Protein AF-A0A7J6NBP5-F1 (afdb_monomer_lite)

InterPro domains:
  IPR024605 NAD(P) transhydrogenase, alpha subunit, C-terminal [PF12769] (210-292)

Organism: Perkinsus olseni (NCBI:txid32597)

Secondary structure (DSSP, 8-state):
-HHHHHHHHHHHHHHHHHHHHHHHH-HHHHHHHTTS-EEE-S--SSSS----SEEEEEEEETTEEEEEEEE--S-GGGGGHHHHHHHHHHHHHHHHHHHT-SHHHH---THHHHHHHHHHHS--TTS-HHHHHH--EETTEEPPPPPP-------------SPPPP-------------STTSHHHHHHHHHHHHHHHHHHS-HHHHHHHHHHHHHHHHHHHHHHT--GGGHHHHHHHHHHHHGGGHHHHHHHTT-S-HHHHHHHHHHHHHHHHHHHHHHHHHHHHHHTT-----

Structure (mmCIF, N/CA/C/O backbone):
data_AF-A0A7J6NBP5-F1
#
_entry.id   AF-A0A7J6NBP5-F1
#
loop_
_atom_site.group_PDB
_atom_site.id
_atom_site.type_symbol
_atom_site.label_atom_id
_atom_site.label_alt_id
_atom_site.label_comp_id
_atom_site.label_asym_id
_atom_site.label_entity_id
_atom_site.label_seq_id
_atom_site.pdbx_PDB_ins_code
_atom_site.Cartn_x
_atom_site.Cartn_y
_atom_site.Cartn_z
_atom_site.occupancy
_atom_site.B_iso_or_equiv
_atom_site.auth_seq_id
_atom_site.auth_comp_id
_atom_site.auth_asym_id
_atom_site.auth_atom_id
_atom_site.pdbx_PDB_model_num
ATOM 1 N N . MET A 1 1 ? -51.360 -16.478 9.126 1.00 36.03 1 MET A N 1
ATOM 2 C CA . MET A 1 1 ? -51.292 -15.345 10.085 1.00 36.03 1 MET A CA 1
ATOM 3 C C . MET A 1 1 ? -49.887 -14.743 10.260 1.00 36.03 1 MET A C 1
ATOM 5 O O . MET A 1 1 ? -49.814 -13.585 10.646 1.00 36.03 1 MET A O 1
ATOM 9 N N . GLY A 1 2 ? -48.783 -15.449 9.960 1.00 30.62 2 GLY A N 1
ATOM 10 C CA . GLY A 1 2 ? -47.413 -14.937 10.172 1.00 30.62 2 GLY A CA 1
ATOM 11 C C . GLY A 1 2 ? -46.962 -13.785 9.256 1.00 30.62 2 GLY A C 1
ATOM 12 O O . GLY A 1 2 ? -46.316 -12.856 9.731 1.00 30.62 2 GLY A O 1
ATOM 13 N N . GLU A 1 3 ? -47.343 -13.775 7.975 1.00 29.77 3 GLU A N 1
ATOM 14 C CA . GLU A 1 3 ? -46.911 -12.715 7.040 1.00 29.77 3 GLU A CA 1
ATOM 15 C C . GLU A 1 3 ? -47.540 -11.344 7.336 1.00 29.77 3 GLU A C 1
ATOM 17 O O . GLU A 1 3 ? -46.862 -10.319 7.285 1.00 29.77 3 GLU A O 1
ATOM 22 N N . LEU A 1 4 ? -48.812 -11.320 7.743 1.00 29.03 4 LEU A N 1
ATOM 23 C CA . LEU A 1 4 ? -49.517 -10.093 8.131 1.00 29.03 4 LEU A CA 1
ATOM 24 C C . LEU A 1 4 ? -48.892 -9.430 9.368 1.00 29.03 4 LEU A C 1
ATOM 26 O O . LEU A 1 4 ? -48.788 -8.205 9.414 1.00 29.03 4 LEU A O 1
ATOM 30 N N . VAL A 1 5 ? -48.412 -10.218 10.337 1.00 36.16 5 VAL A N 1
ATOM 31 C CA . VAL A 1 5 ? -47.739 -9.708 11.546 1.00 36.16 5 VAL A CA 1
ATOM 32 C C . VAL A 1 5 ? -46.374 -9.103 11.207 1.00 36.16 5 VAL A C 1
ATOM 34 O O . VAL A 1 5 ? -46.023 -8.046 11.738 1.00 36.16 5 VAL A O 1
ATOM 37 N N . THR A 1 6 ? -45.625 -9.717 10.289 1.00 37.41 6 THR A N 1
ATOM 38 C CA . THR A 1 6 ? -44.330 -9.203 9.817 1.00 37.41 6 THR A CA 1
ATOM 39 C C . THR A 1 6 ? -44.497 -7.879 9.069 1.00 37.41 6 THR A C 1
ATOM 41 O O . THR A 1 6 ? -43.792 -6.914 9.369 1.00 37.41 6 THR A O 1
ATOM 44 N N . ILE A 1 7 ? -45.496 -7.777 8.185 1.00 41.78 7 ILE A N 1
ATOM 45 C CA . ILE A 1 7 ? -45.807 -6.548 7.435 1.00 41.78 7 ILE A CA 1
ATOM 46 C C . ILE A 1 7 ? -46.269 -5.419 8.375 1.00 41.78 7 ILE A C 1
ATOM 48 O O . ILE A 1 7 ? -45.816 -4.279 8.240 1.00 41.78 7 ILE A O 1
ATOM 52 N N . TYR A 1 8 ? -47.113 -5.714 9.372 1.00 38.28 8 TYR A N 1
ATOM 53 C CA . TYR A 1 8 ? -47.575 -4.706 10.338 1.00 38.28 8 TYR A CA 1
ATOM 54 C C . TYR A 1 8 ? -46.437 -4.182 11.229 1.00 38.28 8 TYR A C 1
ATOM 56 O O . TYR A 1 8 ? -46.349 -2.978 11.490 1.00 38.28 8 TYR A O 1
ATOM 64 N N . ARG A 1 9 ? -45.526 -5.067 11.664 1.00 43.94 9 ARG A N 1
ATOM 65 C CA . ARG A 1 9 ? -44.334 -4.696 12.448 1.00 43.94 9 ARG A CA 1
ATOM 66 C C . ARG A 1 9 ? -43.352 -3.855 11.633 1.00 43.94 9 ARG A C 1
ATOM 68 O O . ARG A 1 9 ? -42.886 -2.836 12.135 1.00 43.94 9 ARG A O 1
ATOM 75 N N . LEU A 1 10 ? -43.113 -4.217 10.370 1.00 46.75 10 LEU A N 1
ATOM 76 C CA . LEU A 1 10 ? -42.308 -3.432 9.427 1.00 46.75 10 LEU A CA 1
ATOM 77 C C . LEU A 1 10 ? -42.880 -2.026 9.227 1.00 46.75 10 LEU A C 1
ATOM 79 O O . LEU A 1 10 ? -42.144 -1.047 9.324 1.00 46.75 10 LEU A O 1
ATOM 83 N N . ARG A 1 11 ? -44.200 -1.898 9.038 1.00 47.53 11 ARG A N 1
ATOM 84 C CA . ARG A 1 11 ? -44.861 -0.594 8.887 1.00 47.53 11 ARG A CA 1
ATOM 85 C C . ARG A 1 11 ? -44.694 0.280 10.135 1.00 47.53 11 ARG A C 1
ATOM 87 O O . ARG A 1 11 ? -44.384 1.461 10.008 1.00 47.53 11 ARG A O 1
ATOM 94 N N . ARG A 1 12 ? -44.829 -0.291 11.339 1.00 48.28 12 ARG A N 1
ATOM 95 C CA . ARG A 1 12 ? -44.646 0.437 12.610 1.00 48.28 12 ARG A CA 1
ATOM 96 C C . ARG A 1 12 ? -43.189 0.861 12.834 1.00 48.28 12 ARG A C 1
ATOM 98 O O . ARG A 1 12 ? -42.949 1.977 13.284 1.00 48.28 12 ARG A O 1
ATOM 105 N N . LEU A 1 13 ? -42.226 0.009 12.476 1.00 50.28 13 LEU A N 1
ATOM 106 C CA . LEU A 1 13 ? -40.787 0.277 12.591 1.00 50.28 13 LEU A CA 1
ATOM 107 C C . LEU A 1 13 ? -40.297 1.329 11.594 1.00 50.28 13 LEU A C 1
ATOM 109 O O . LEU A 1 13 ? -39.500 2.188 11.966 1.00 50.28 13 LEU A O 1
ATOM 113 N N . VAL A 1 14 ? -40.793 1.304 10.354 1.00 51.97 14 VAL A N 1
ATOM 114 C CA . VAL A 1 14 ? -40.491 2.330 9.345 1.00 51.97 14 VAL A CA 1
ATOM 115 C C . VAL A 1 14 ? -41.062 3.677 9.782 1.00 51.97 14 VAL A C 1
ATOM 117 O O . VAL A 1 14 ? -40.338 4.665 9.773 1.00 51.97 14 VAL A O 1
ATOM 120 N N . VAL A 1 15 ? -42.307 3.718 10.270 1.00 53.31 15 VAL A N 1
ATOM 121 C CA . VAL A 1 15 ? -42.925 4.954 10.789 1.00 53.31 15 VAL A CA 1
ATOM 122 C C . VAL A 1 15 ? -42.190 5.477 12.030 1.00 53.31 15 VAL A C 1
ATOM 124 O O . VAL A 1 15 ? -41.915 6.672 12.117 1.00 53.31 15 VAL A O 1
ATOM 127 N N . SER A 1 16 ? -41.800 4.598 12.959 1.00 51.94 16 SER A N 1
ATOM 128 C CA . SER A 1 16 ? -41.013 4.973 14.143 1.00 51.94 16 SER A CA 1
ATOM 129 C C . SER A 1 16 ? -39.606 5.449 13.781 1.00 51.94 16 SER A C 1
ATOM 131 O O . SER A 1 16 ? -39.095 6.371 14.409 1.00 51.94 16 SER A O 1
ATOM 133 N N . SER A 1 17 ? -38.979 4.845 12.769 1.00 52.22 17 SER A N 1
ATOM 134 C CA . SER A 1 17 ? -37.665 5.264 12.278 1.00 52.22 17 SER A CA 1
ATOM 135 C C . SER A 1 17 ? -37.767 6.607 11.563 1.00 52.22 17 SER A C 1
ATOM 137 O O . SER A 1 17 ? -36.980 7.493 11.855 1.00 52.22 17 SER A O 1
ATOM 139 N N . CYS A 1 18 ? -38.765 6.814 10.700 1.00 52.34 18 CYS A N 1
ATOM 140 C CA . CYS A 1 18 ? -39.034 8.114 10.081 1.00 52.34 18 CYS A CA 1
ATOM 141 C C . CYS A 1 18 ? -39.282 9.207 11.126 1.00 52.34 18 CYS A C 1
ATOM 143 O O . CYS A 1 18 ? -38.738 10.297 10.980 1.00 52.34 18 CYS A O 1
ATOM 145 N N . ARG A 1 19 ? -40.027 8.910 12.203 1.00 54.88 19 ARG A N 1
ATOM 146 C CA . ARG A 1 19 ? -40.225 9.847 13.318 1.00 54.88 19 ARG A CA 1
ATOM 147 C C . ARG A 1 19 ? -38.903 10.164 14.027 1.00 54.88 19 ARG A C 1
ATOM 149 O O . ARG A 1 19 ? -38.560 11.335 14.135 1.00 54.88 19 ARG A O 1
ATOM 156 N N . TYR A 1 20 ? -38.114 9.151 14.385 1.00 56.78 20 TYR A N 1
ATOM 157 C CA . TYR A 1 20 ? -36.793 9.335 15.000 1.00 56.78 20 TYR A CA 1
ATOM 158 C C . TYR A 1 20 ? -35.844 10.158 14.117 1.00 56.78 20 TYR A C 1
ATOM 160 O O . TYR A 1 20 ? -35.218 11.107 14.574 1.00 56.78 20 TYR A O 1
ATOM 168 N N . TYR A 1 21 ? -35.766 9.848 12.822 1.00 55.44 21 TYR A N 1
ATOM 169 C CA . TYR A 1 21 ? -34.944 10.610 11.887 1.00 55.44 21 TYR A CA 1
ATOM 170 C C . TYR A 1 21 ? -35.463 12.046 11.696 1.00 55.44 21 TYR A C 1
ATOM 172 O O . TYR A 1 21 ? -34.655 12.957 11.546 1.00 55.44 21 TYR A O 1
ATOM 180 N N . SER A 1 22 ? -36.779 12.275 11.743 1.00 55.50 22 SER A N 1
ATOM 181 C CA . SER A 1 22 ? -37.350 13.628 11.698 1.00 55.50 22 SER A CA 1
ATOM 182 C C . SER A 1 22 ? -37.091 14.441 12.970 1.00 55.50 22 SER A C 1
ATOM 184 O O . SER A 1 22 ? -36.918 15.652 12.874 1.00 55.50 22 SER A O 1
ATOM 186 N N . GLU A 1 23 ? -37.015 13.784 14.132 1.00 57.09 23 GLU A N 1
ATOM 187 C CA . GLU A 1 23 ? -36.670 14.400 15.419 1.00 57.09 23 GLU A CA 1
ATOM 188 C C . GLU A 1 23 ? -35.173 14.734 15.497 1.00 57.09 23 GLU A C 1
ATOM 190 O O . GLU A 1 23 ? -34.812 15.819 15.938 1.00 57.09 23 GLU A O 1
ATOM 195 N N . VAL A 1 24 ? -34.300 13.842 15.014 1.00 58.00 24 VAL A N 1
ATOM 196 C CA . VAL A 1 24 ? -32.837 14.019 15.084 1.00 58.00 24 VAL A CA 1
ATOM 197 C C . VAL A 1 24 ? -32.294 14.940 13.983 1.00 58.00 24 VAL A C 1
ATOM 199 O O . VAL A 1 24 ? -31.386 15.723 14.240 1.00 58.00 24 VAL A O 1
ATOM 202 N N . PHE A 1 25 ? -32.818 14.863 12.754 1.00 55.47 25 PHE A N 1
ATOM 203 C CA . PHE A 1 25 ? -32.276 15.598 11.596 1.00 55.47 25 PHE A CA 1
ATOM 204 C C . PHE A 1 25 ? -33.156 16.766 11.123 1.00 55.47 25 PHE A C 1
ATOM 206 O O . PHE A 1 25 ? -32.785 17.479 10.185 1.00 55.47 25 PHE A O 1
ATOM 213 N N . GLY A 1 26 ? -34.314 16.977 11.752 1.00 48.66 26 GLY A N 1
ATOM 214 C CA . GLY A 1 26 ? -35.309 17.956 11.326 1.00 48.66 26 GLY A CA 1
ATOM 215 C C . GLY A 1 26 ? -36.142 17.463 10.137 1.00 48.66 26 GLY A C 1
ATOM 216 O O . GLY A 1 26 ? -35.637 16.891 9.166 1.00 48.66 26 GLY A O 1
ATOM 217 N N . SER A 1 27 ? -37.451 17.707 10.199 1.00 53.91 27 SER A N 1
ATOM 218 C CA . SER A 1 27 ? -38.426 17.206 9.222 1.00 53.91 27 SER A CA 1
ATOM 219 C C . SER A 1 27 ? -38.151 17.685 7.791 1.00 53.91 27 SER A C 1
ATOM 221 O O . SER A 1 27 ? -38.315 16.908 6.855 1.00 53.91 27 SER A O 1
ATOM 223 N N . ASN A 1 28 ? -37.681 18.920 7.607 1.00 50.34 28 ASN A N 1
ATOM 224 C CA . ASN A 1 28 ? -37.431 19.504 6.284 1.00 50.34 28 ASN A CA 1
ATOM 225 C C . ASN A 1 28 ? -36.135 18.986 5.635 1.00 50.34 28 ASN A C 1
ATOM 227 O O . ASN A 1 28 ? -36.096 18.739 4.429 1.00 50.34 28 ASN A O 1
ATOM 231 N N . THR A 1 29 ? -35.089 18.753 6.433 1.00 53.16 29 THR A N 1
ATOM 232 C CA . THR A 1 29 ? -33.778 18.265 5.970 1.00 53.16 29 THR A CA 1
ATOM 233 C C . THR A 1 29 ? -33.831 16.804 5.533 1.00 53.16 29 THR A C 1
ATOM 235 O O . THR A 1 29 ? -33.159 16.406 4.582 1.00 53.16 29 THR A O 1
ATOM 238 N N . TRP A 1 30 ? -34.641 15.994 6.221 1.00 54.16 30 TRP A N 1
ATOM 239 C CA . TRP A 1 30 ? -34.846 14.592 5.865 1.00 54.16 30 TRP A CA 1
ATOM 240 C C . TRP A 1 30 ? -35.723 14.450 4.610 1.00 54.16 30 TRP A C 1
ATOM 242 O O . TRP A 1 30 ? -35.404 13.662 3.717 1.00 54.16 30 TRP A O 1
ATOM 252 N N . ARG A 1 31 ? -36.777 15.276 4.494 1.00 53.81 31 ARG A N 1
ATOM 253 C CA . ARG A 1 31 ? -37.695 15.306 3.338 1.00 53.81 31 ARG A CA 1
ATOM 254 C C . ARG A 1 31 ? -36.988 15.632 2.019 1.00 53.81 31 ARG A C 1
ATOM 256 O O . ARG A 1 31 ? -37.275 14.983 1.018 1.00 53.81 31 ARG A O 1
ATOM 263 N N . SER A 1 32 ? -36.034 16.570 2.001 1.00 51.22 32 SER A N 1
ATOM 264 C CA . SER A 1 32 ? -35.338 16.961 0.760 1.00 51.22 32 SER A CA 1
ATOM 265 C C . SER A 1 32 ? -34.376 15.895 0.216 1.00 51.22 32 SER A C 1
ATOM 267 O O . SER A 1 32 ? -34.067 15.895 -0.974 1.00 51.22 32 SER A O 1
ATOM 269 N N . ARG A 1 33 ? -33.919 14.952 1.054 1.00 50.31 33 ARG A N 1
ATOM 270 C CA . ARG A 1 33 ? -32.950 13.909 0.665 1.00 50.31 33 ARG A CA 1
ATOM 271 C C . ARG A 1 33 ? -33.605 12.571 0.291 1.00 50.31 33 ARG A C 1
ATOM 273 O O . ARG A 1 33 ? -32.952 11.717 -0.308 1.00 50.31 33 ARG A O 1
ATOM 280 N N . ALA A 1 34 ? -34.887 12.363 0.591 1.00 46.88 34 ALA A N 1
ATOM 281 C CA . ALA A 1 34 ? -35.545 11.051 0.549 1.00 46.88 34 ALA A CA 1
ATOM 282 C C . ALA A 1 34 ? -35.707 10.403 -0.850 1.00 46.88 34 ALA A C 1
ATOM 284 O O . ALA A 1 34 ? -35.985 9.207 -0.924 1.00 46.88 34 ALA A O 1
ATOM 285 N N . CYS A 1 35 ? -35.497 11.122 -1.962 1.00 39.38 35 CYS A N 1
ATOM 286 C CA . CYS A 1 35 ? -35.765 10.592 -3.313 1.00 39.38 35 CYS A CA 1
ATOM 287 C C . CYS A 1 35 ? -34.837 9.447 -3.780 1.00 39.38 35 CYS A C 1
ATOM 289 O O . CYS A 1 35 ? -35.238 8.686 -4.657 1.00 39.38 35 CYS A O 1
ATOM 291 N N . LYS A 1 36 ? -33.642 9.266 -3.194 1.00 43.59 36 LYS A N 1
ATOM 292 C CA . LYS A 1 36 ? -32.729 8.127 -3.475 1.00 43.59 36 LYS A CA 1
ATOM 293 C C . LYS A 1 36 ? -31.849 7.744 -2.270 1.00 43.59 36 LYS A C 1
ATOM 295 O O . LYS A 1 36 ? -30.751 7.216 -2.429 1.00 43.59 36 LYS A O 1
ATOM 300 N N . SER A 1 37 ? -32.288 8.058 -1.054 1.00 53.12 37 SER A N 1
ATOM 301 C CA . SER A 1 37 ? -31.431 7.948 0.132 1.00 53.12 37 SER A CA 1
ATOM 302 C C . SER A 1 37 ? -31.301 6.520 0.670 1.00 53.12 37 SER A C 1
ATOM 304 O O . SER A 1 37 ? -32.285 5.793 0.829 1.00 53.12 37 SER A O 1
ATOM 306 N N . VAL A 1 38 ? -30.069 6.146 1.017 1.00 51.41 38 VAL A N 1
ATOM 307 C CA . VAL A 1 38 ? -29.756 4.991 1.866 1.00 51.41 38 VAL A CA 1
ATOM 308 C C . VAL A 1 38 ? -29.596 5.505 3.293 1.00 51.41 38 VAL A C 1
ATOM 310 O O . VAL A 1 38 ? -28.779 6.388 3.545 1.00 51.41 38 VAL A O 1
ATOM 313 N N . ALA A 1 39 ? -30.384 4.971 4.222 1.00 56.09 39 ALA A N 1
ATOM 314 C CA . ALA A 1 39 ? -30.297 5.311 5.635 1.00 56.09 39 ALA A CA 1
ATOM 315 C C . ALA A 1 39 ? -29.626 4.156 6.388 1.00 56.09 39 ALA A C 1
ATOM 317 O O . ALA A 1 39 ? -30.202 3.075 6.538 1.00 56.09 39 ALA A O 1
ATOM 318 N N . THR A 1 40 ? -28.403 4.386 6.861 1.00 53.56 40 THR A N 1
ATOM 319 C CA . THR A 1 40 ? -27.670 3.433 7.704 1.00 53.56 40 THR A CA 1
ATOM 320 C C . THR A 1 40 ? -27.808 3.855 9.159 1.00 53.56 40 THR A C 1
ATOM 322 O O . THR A 1 40 ? -27.538 5.008 9.502 1.00 53.56 40 THR A O 1
ATOM 325 N N . ARG A 1 41 ? -28.225 2.933 10.031 1.00 55.91 41 ARG A N 1
ATOM 326 C CA . ARG A 1 41 ? -28.302 3.181 11.475 1.00 55.91 41 ARG A CA 1
ATOM 327 C C . ARG A 1 41 ? -27.219 2.375 12.185 1.00 55.91 41 ARG A C 1
ATOM 329 O O . ARG A 1 41 ? -27.352 1.167 12.329 1.00 55.91 41 ARG A O 1
ATOM 336 N N . LEU A 1 42 ? -26.166 3.057 12.635 1.00 52.00 42 LEU A N 1
ATOM 337 C CA . LEU A 1 42 ? -25.048 2.450 13.374 1.00 52.00 42 LEU A CA 1
ATOM 338 C C . LEU A 1 42 ? -25.376 2.193 14.860 1.00 52.00 42 LEU A C 1
ATOM 340 O O . LEU A 1 42 ? -24.734 1.365 15.490 1.00 52.00 42 LEU A O 1
ATOM 344 N N . SER A 1 43 ? -26.408 2.840 15.418 1.00 50.66 43 SER A N 1
ATOM 345 C CA . SER A 1 43 ? -26.830 2.701 16.825 1.00 50.66 43 SER A CA 1
ATOM 346 C C . SER A 1 43 ? -27.708 1.470 17.116 1.00 50.66 43 SER A C 1
ATOM 348 O O . SER A 1 43 ? -28.555 1.501 18.002 1.00 50.66 43 SER A O 1
ATOM 350 N N . ALA A 1 44 ? -27.540 0.374 16.371 1.00 43.22 44 ALA A N 1
ATOM 351 C CA . ALA A 1 44 ? -28.396 -0.818 16.432 1.00 43.22 44 ALA A CA 1
ATOM 352 C C . ALA A 1 44 ? -28.115 -1.769 17.625 1.00 43.22 44 ALA A C 1
ATOM 354 O O . ALA A 1 44 ? -28.398 -2.963 17.544 1.00 43.22 44 ALA A O 1
ATOM 355 N N . VAL A 1 45 ? -27.583 -1.252 18.735 1.00 41.06 45 VAL A N 1
ATOM 356 C CA . VAL A 1 45 ? -27.387 -1.984 20.003 1.00 41.06 45 VAL A CA 1
ATOM 357 C C . VAL A 1 45 ? -28.592 -1.662 20.920 1.00 41.06 45 VAL A C 1
ATOM 359 O O . VAL A 1 45 ? -29.131 -0.556 20.853 1.00 41.06 45 VAL A O 1
ATOM 362 N N . PRO A 1 46 ? -29.169 -2.643 21.640 1.00 42.28 46 PRO A N 1
ATOM 363 C CA . PRO A 1 46 ? -30.605 -2.894 21.633 1.00 42.28 46 PRO A CA 1
ATOM 364 C C . PRO A 1 46 ? -31.360 -2.017 22.635 1.00 42.28 46 PRO A C 1
ATOM 366 O O . PRO A 1 46 ? -31.558 -2.403 23.778 1.00 42.28 46 PRO A O 1
ATOM 369 N N . VAL A 1 47 ? -31.862 -0.865 22.194 1.00 41.72 47 VAL A N 1
ATOM 370 C CA . VAL A 1 47 ? -32.967 -0.192 22.910 1.00 41.72 47 VAL A CA 1
ATOM 371 C C . VAL A 1 47 ? -34.298 -0.378 22.172 1.00 41.72 47 VAL A C 1
ATOM 373 O O . VAL A 1 47 ? -35.344 -0.446 22.803 1.00 41.72 47 VAL A O 1
ATOM 376 N N . PHE A 1 48 ? -34.284 -0.592 20.852 1.00 36.03 48 PHE A N 1
ATOM 377 C CA . PHE A 1 48 ? -35.468 -0.977 20.075 1.00 36.03 48 PHE A CA 1
ATOM 378 C C . PHE A 1 48 ? -35.057 -1.898 18.926 1.00 36.03 48 PHE A C 1
ATOM 380 O O . PHE A 1 48 ? -34.291 -1.515 18.044 1.00 36.03 48 PHE A O 1
ATOM 387 N N . GLY A 1 49 ? -35.523 -3.142 18.966 1.00 42.00 49 GLY A N 1
ATOM 388 C CA . GLY A 1 49 ? -35.037 -4.193 18.086 1.00 42.00 49 GLY A CA 1
ATOM 389 C C . GLY A 1 49 ? -35.498 -4.142 16.619 1.00 42.00 49 GLY A C 1
ATOM 390 O O . GLY A 1 49 ? -36.559 -3.630 16.270 1.00 42.00 49 GLY A O 1
ATOM 391 N N . ILE A 1 50 ? -34.699 -4.869 15.830 1.00 46.56 50 ILE A N 1
ATOM 392 C CA . ILE A 1 50 ? -35.044 -5.720 14.677 1.00 46.56 50 ILE A CA 1
ATOM 393 C C . ILE A 1 50 ? -35.308 -5.032 13.327 1.00 46.56 50 ILE A C 1
ATOM 395 O O . ILE A 1 50 ? -36.401 -5.092 12.771 1.00 46.56 50 ILE A O 1
ATOM 399 N N . LEU A 1 51 ? -34.235 -4.548 12.701 1.00 46.62 51 LEU A N 1
ATOM 400 C CA . LEU A 1 51 ? -34.051 -4.728 11.257 1.00 46.62 51 LEU A CA 1
ATOM 401 C C . LEU A 1 51 ? -32.695 -5.400 11.027 1.00 46.62 51 LEU A C 1
ATOM 403 O O . LEU A 1 51 ? -31.719 -4.729 10.725 1.00 46.62 51 LEU A O 1
ATOM 407 N N . ARG A 1 52 ? -32.615 -6.726 11.198 1.00 48.38 52 ARG A N 1
ATOM 408 C CA . ARG A 1 52 ? -31.442 -7.481 10.735 1.00 48.38 52 ARG A CA 1
ATOM 409 C C . ARG A 1 52 ? -31.469 -7.492 9.210 1.00 48.38 52 ARG A C 1
ATOM 411 O O . ARG A 1 52 ? -32.389 -8.053 8.622 1.00 48.38 52 ARG A O 1
ATOM 418 N N . GLY A 1 53 ? -30.468 -6.884 8.582 1.00 53.97 53 GLY A N 1
ATOM 419 C CA . GLY A 1 53 ? -30.338 -6.883 7.127 1.00 53.97 53 GLY A CA 1
ATOM 420 C C . GLY A 1 53 ? -30.677 -5.560 6.453 1.00 53.97 53 GLY A C 1
ATOM 421 O O . GLY A 1 53 ? -30.804 -4.507 7.082 1.00 53.97 53 GLY A O 1
ATOM 422 N N . THR A 1 54 ? -30.786 -5.637 5.131 1.00 53.12 54 THR A N 1
ATOM 423 C CA . THR A 1 54 ? -31.187 -4.523 4.279 1.00 53.12 54 THR A CA 1
ATOM 424 C C . THR A 1 54 ? -32.686 -4.614 4.016 1.00 53.12 54 THR A C 1
ATOM 426 O O . THR A 1 54 ? -33.135 -5.572 3.391 1.00 53.12 54 THR A O 1
ATOM 429 N N . VAL A 1 55 ? -33.461 -3.614 4.432 1.00 56.69 55 VAL A N 1
ATOM 430 C CA . VAL A 1 55 ? -34.902 -3.548 4.148 1.00 56.69 55 VAL A CA 1
ATOM 431 C C . VAL A 1 55 ? -35.196 -2.375 3.228 1.00 56.69 55 VAL A C 1
ATOM 433 O O . VAL A 1 55 ? -34.841 -1.233 3.513 1.00 56.69 55 VAL A O 1
ATOM 436 N N . LEU A 1 56 ? -35.855 -2.657 2.105 1.00 49.41 56 LEU A N 1
ATOM 437 C CA . LEU A 1 56 ? -36.400 -1.629 1.230 1.00 49.41 56 LEU A CA 1
ATOM 438 C C . LEU A 1 56 ? -37.792 -1.257 1.740 1.00 49.41 56 LEU A C 1
ATOM 440 O O . LEU A 1 56 ? -38.698 -2.086 1.718 1.00 49.41 56 LEU A O 1
ATOM 444 N N . ALA A 1 57 ? -37.965 -0.017 2.181 1.00 56.47 57 ALA A N 1
ATOM 445 C CA . ALA A 1 57 ? -39.269 0.497 2.565 1.00 56.47 57 ALA A CA 1
ATOM 446 C C . ALA A 1 57 ? -39.725 1.568 1.575 1.00 56.47 57 ALA A C 1
ATOM 448 O O . ALA A 1 57 ? -38.938 2.397 1.110 1.00 56.47 57 ALA A O 1
ATOM 449 N N . ILE A 1 58 ? -41.019 1.544 1.267 1.00 55.47 58 ILE A N 1
ATOM 450 C CA . ILE A 1 58 ? -41.680 2.599 0.508 1.00 55.47 58 ILE A CA 1
ATOM 451 C C . ILE A 1 58 ? -42.382 3.492 1.526 1.00 55.47 58 ILE A C 1
ATOM 453 O O . ILE A 1 58 ? -43.347 3.067 2.161 1.00 55.47 58 ILE A O 1
ATOM 457 N N . VAL A 1 59 ? -41.871 4.706 1.711 1.00 57.50 59 VAL A N 1
ATOM 458 C CA . VAL A 1 59 ? -42.476 5.707 2.593 1.00 57.50 59 VAL A CA 1
ATOM 459 C C . VAL A 1 59 ? -43.388 6.586 1.743 1.00 57.50 59 VAL A C 1
ATOM 461 O O . VAL A 1 59 ? -42.967 7.106 0.711 1.00 57.50 59 VAL A O 1
ATOM 464 N N . MET A 1 60 ? -44.647 6.708 2.163 1.00 48.28 60 MET A N 1
ATOM 465 C CA . MET A 1 60 ? -45.639 7.597 1.558 1.00 48.28 60 MET A CA 1
ATOM 466 C C . MET A 1 60 ? -45.757 8.839 2.435 1.00 48.28 60 MET A C 1
ATOM 468 O O . MET A 1 60 ? -46.169 8.717 3.587 1.00 48.28 60 MET A O 1
ATOM 472 N N . ASP A 1 61 ? -45.419 10.009 1.901 1.00 48.16 61 ASP A N 1
ATOM 473 C CA . ASP A 1 61 ? -45.617 11.294 2.579 1.00 48.16 61 ASP A CA 1
ATOM 474 C C . ASP A 1 61 ? -46.152 12.310 1.559 1.00 48.16 61 ASP A C 1
ATOM 476 O O . ASP A 1 61 ? -45.620 12.418 0.454 1.00 48.16 61 ASP A O 1
ATOM 480 N N . GLY A 1 62 ? -47.271 12.971 1.872 1.00 49.62 62 GLY A N 1
ATOM 481 C CA . GLY A 1 62 ? -47.914 13.952 0.981 1.00 49.62 62 GLY A CA 1
ATOM 482 C C . GLY A 1 62 ? -48.335 13.447 -0.413 1.00 49.62 62 GLY A C 1
ATOM 483 O O . GLY A 1 62 ? -48.461 14.250 -1.328 1.00 49.62 62 GLY A O 1
ATOM 484 N N . GLY A 1 63 ? -48.524 12.135 -0.609 1.00 50.72 63 GLY A N 1
ATOM 485 C CA . GLY A 1 63 ? -48.886 11.541 -1.909 1.00 50.72 63 GLY A CA 1
ATOM 486 C C . GLY A 1 63 ? -47.700 11.116 -2.790 1.00 50.72 63 GLY A C 1
ATOM 487 O O . GLY A 1 63 ? -47.912 10.481 -3.822 1.00 50.72 63 GLY A O 1
ATOM 488 N N . VAL A 1 64 ? -46.456 11.374 -2.368 1.00 50.84 64 VAL A N 1
ATOM 489 C CA . VAL A 1 64 ? -45.236 10.979 -3.094 1.00 50.84 64 VAL A CA 1
ATOM 490 C C . VAL A 1 64 ? -44.667 9.670 -2.525 1.00 50.84 64 VAL A C 1
ATOM 492 O O . VAL A 1 64 ? -44.579 9.486 -1.310 1.00 50.84 64 VAL A O 1
ATOM 495 N N . ARG A 1 65 ? -44.288 8.737 -3.415 1.00 54.22 65 ARG A N 1
ATOM 496 C CA . ARG A 1 65 ? -43.645 7.450 -3.080 1.00 54.22 65 ARG A CA 1
ATOM 497 C C . ARG A 1 65 ? -42.129 7.616 -2.993 1.00 54.22 65 ARG A C 1
ATOM 499 O O . ARG A 1 65 ? -41.474 7.733 -4.025 1.00 54.22 65 ARG A O 1
ATOM 506 N N . TYR A 1 66 ? -41.559 7.507 -1.796 1.00 59.72 66 TYR A N 1
ATOM 507 C CA . TYR A 1 66 ? -40.107 7.467 -1.594 1.00 59.72 66 TYR A CA 1
ATOM 508 C C . TYR A 1 66 ? -39.630 6.026 -1.398 1.00 59.72 66 TYR A C 1
ATOM 510 O O . TYR A 1 66 ? -40.141 5.317 -0.532 1.00 59.72 66 TYR A O 1
ATOM 518 N N . ARG A 1 67 ? -38.636 5.579 -2.177 1.00 54.34 67 ARG A N 1
ATOM 519 C CA . ARG A 1 67 ? -37.948 4.295 -1.955 1.00 54.34 67 ARG A CA 1
ATOM 520 C C . ARG A 1 67 ? -36.699 4.533 -1.112 1.00 54.34 67 ARG A C 1
ATOM 522 O O . ARG A 1 67 ? -35.716 5.062 -1.617 1.00 54.34 67 ARG A O 1
ATOM 529 N N . VAL A 1 68 ? -36.731 4.104 0.148 1.00 56.91 68 VAL A N 1
ATOM 530 C CA . VAL A 1 68 ? -35.607 4.232 1.086 1.00 56.91 68 VAL A CA 1
ATOM 531 C C . VAL A 1 68 ? -35.084 2.846 1.443 1.00 56.91 68 VAL A C 1
ATOM 533 O O . VAL A 1 68 ? -35.850 1.935 1.764 1.00 56.91 68 VAL A O 1
ATOM 536 N N . ARG A 1 69 ? -33.761 2.676 1.381 1.00 56.84 69 ARG A N 1
ATOM 537 C CA . ARG A 1 69 ? -33.083 1.442 1.793 1.00 56.84 69 ARG A CA 1
ATOM 538 C C . ARG A 1 69 ? -32.530 1.620 3.204 1.00 56.84 69 ARG A C 1
ATOM 540 O O . ARG A 1 69 ? -31.630 2.429 3.410 1.00 56.84 69 ARG A O 1
ATOM 547 N N . TYR A 1 70 ? -33.055 0.849 4.148 1.00 63.19 70 TYR A N 1
ATOM 548 C CA . TYR A 1 70 ? -32.585 0.801 5.528 1.00 63.19 70 TYR A CA 1
ATOM 549 C C . TYR A 1 70 ? -31.527 -0.287 5.678 1.00 63.19 70 TYR A C 1
ATOM 551 O O . TYR A 1 70 ? -31.782 -1.441 5.336 1.00 63.19 70 TYR A O 1
ATOM 559 N N . ILE A 1 71 ? -30.353 0.080 6.191 1.00 64.06 71 ILE A N 1
ATOM 560 C CA . ILE A 1 71 ? -29.272 -0.857 6.514 1.00 64.06 71 ILE A CA 1
ATOM 561 C C . ILE A 1 71 ? -29.125 -0.899 8.038 1.00 64.06 71 ILE A C 1
ATOM 563 O O . ILE A 1 71 ? -28.707 0.087 8.649 1.00 64.06 71 ILE A O 1
ATOM 567 N N . GLY A 1 72 ? -29.494 -2.036 8.637 1.00 68.50 72 GLY A N 1
ATOM 568 C CA . GLY A 1 72 ? -29.528 -2.247 10.091 1.00 68.50 72 GLY A CA 1
ATOM 569 C C . GLY A 1 72 ? -28.665 -3.417 10.571 1.00 68.50 72 GLY A C 1
ATOM 570 O O . GLY A 1 72 ? -29.064 -4.152 11.471 1.00 68.50 72 GLY A O 1
ATOM 571 N N . TYR A 1 73 ? -27.500 -3.649 9.959 1.00 66.88 73 TYR A N 1
ATOM 572 C CA . TYR A 1 73 ? -26.594 -4.698 10.439 1.00 66.88 73 TYR A CA 1
ATOM 573 C C . TYR A 1 73 ? -26.098 -4.383 11.852 1.00 66.88 73 TYR A C 1
ATOM 575 O O . TYR A 1 73 ? -25.578 -3.301 12.112 1.00 66.88 73 TYR A O 1
ATOM 583 N N . THR A 1 74 ? -26.251 -5.350 12.752 1.00 71.50 74 THR A N 1
ATOM 584 C CA . THR A 1 74 ? -25.781 -5.271 14.142 1.00 71.50 74 THR A CA 1
ATOM 585 C C . THR A 1 74 ? -24.310 -5.662 14.283 1.00 71.50 74 THR A C 1
ATOM 587 O O . THR A 1 74 ? -23.727 -5.477 15.341 1.00 71.50 74 THR A O 1
ATOM 590 N N . ASP A 1 75 ? -23.711 -6.209 13.224 1.00 77.38 75 ASP A N 1
ATOM 591 C CA . ASP A 1 75 ? -22.369 -6.783 13.185 1.00 77.38 75 ASP A CA 1
ATOM 592 C C . ASP A 1 75 ? -21.502 -6.139 12.089 1.00 77.38 75 ASP A C 1
ATOM 594 O O . ASP A 1 75 ? -20.788 -6.815 11.365 1.00 77.38 75 ASP A O 1
ATOM 598 N N . MET A 1 76 ? -21.534 -4.812 11.933 1.00 76.12 76 MET A N 1
ATOM 599 C CA . MET A 1 76 ? -20.750 -4.141 10.878 1.00 76.12 76 MET A CA 1
ATOM 600 C C . MET A 1 76 ? -19.248 -4.460 10.932 1.00 76.12 76 MET A C 1
ATOM 602 O O . MET A 1 76 ? -18.619 -4.573 9.883 1.00 76.12 76 MET A O 1
ATOM 606 N N . ALA A 1 77 ? -18.691 -4.664 12.130 1.00 81.62 77 ALA A N 1
ATOM 607 C CA . ALA A 1 77 ? -17.294 -5.054 12.300 1.00 81.62 77 ALA A CA 1
ATOM 608 C C . ALA A 1 77 ? -16.975 -6.424 11.667 1.00 81.62 77 ALA A C 1
ATOM 610 O O . ALA A 1 77 ? -15.897 -6.593 11.106 1.00 81.62 77 ALA A O 1
ATOM 611 N N . SER A 1 78 ? -17.920 -7.377 11.664 1.00 84.38 78 SER A N 1
ATOM 612 C CA . SER A 1 78 ? -17.713 -8.705 11.057 1.00 84.38 78 SER A CA 1
ATOM 613 C C . SER A 1 78 ? -17.564 -8.634 9.532 1.00 84.38 78 SER A C 1
ATOM 615 O O . SER A 1 78 ? -16.934 -9.490 8.918 1.00 84.38 78 SER A O 1
ATOM 617 N N . ARG A 1 79 ? -18.104 -7.582 8.905 1.00 81.69 79 ARG A N 1
ATOM 618 C CA . ARG A 1 79 ? -18.060 -7.367 7.449 1.00 81.69 79 ARG A CA 1
ATOM 619 C C . ARG A 1 79 ? -16.722 -6.821 6.957 1.00 81.69 79 ARG A C 1
ATOM 621 O O . ARG A 1 79 ? -16.505 -6.753 5.751 1.00 81.69 79 ARG A O 1
ATOM 628 N N . MET A 1 80 ? -15.844 -6.443 7.880 1.00 89.31 80 MET A N 1
ATOM 629 C CA . MET A 1 80 ? -14.451 -6.088 7.629 1.00 89.31 80 MET A CA 1
ATOM 630 C C . MET A 1 80 ? -13.558 -6.874 8.594 1.00 89.31 80 MET A C 1
ATOM 632 O O . MET A 1 80 ? -12.745 -6.288 9.306 1.00 89.31 80 MET A O 1
ATOM 636 N N . ALA A 1 81 ? -13.754 -8.199 8.638 1.00 89.12 81 ALA A N 1
ATOM 637 C CA . ALA A 1 81 ? -13.147 -9.090 9.625 1.00 89.12 81 ALA A CA 1
ATOM 638 C C . ALA A 1 81 ? -11.627 -8.901 9.750 1.00 89.12 81 ALA A C 1
ATOM 640 O O . ALA A 1 81 ? -11.154 -8.678 10.855 1.00 89.12 81 ALA A O 1
ATOM 641 N N . ASP A 1 82 ? -10.879 -8.867 8.644 1.00 89.62 82 ASP A N 1
ATOM 642 C CA . ASP A 1 82 ? -9.416 -8.713 8.685 1.00 89.62 82 ASP A CA 1
ATOM 643 C C . ASP A 1 82 ? -8.974 -7.407 9.369 1.00 89.62 82 ASP A C 1
ATOM 645 O O . ASP A 1 82 ? -8.048 -7.394 10.183 1.00 89.62 82 ASP A O 1
ATOM 649 N N . GLN A 1 83 ? -9.669 -6.296 9.104 1.00 90.69 83 GLN A N 1
ATOM 650 C CA . GLN A 1 83 ? -9.360 -5.005 9.729 1.00 90.69 83 GLN A CA 1
ATOM 651 C C . GLN A 1 83 ? -9.818 -4.950 11.188 1.00 90.69 83 GLN A C 1
ATOM 653 O O . GLN A 1 83 ? -9.100 -4.449 12.051 1.00 90.69 83 GLN A O 1
ATOM 658 N N . ALA A 1 84 ? -11.005 -5.483 11.481 1.00 91.44 84 ALA A N 1
ATOM 659 C CA . ALA A 1 84 ? -11.513 -5.553 12.844 1.00 91.44 84 ALA A CA 1
ATOM 660 C C . ALA A 1 84 ? -10.604 -6.423 13.728 1.00 91.44 84 ALA A C 1
ATOM 662 O O . ALA A 1 84 ? -10.265 -6.019 14.839 1.00 91.44 84 ALA A O 1
ATOM 663 N N . SER A 1 85 ? -10.153 -7.570 13.217 1.00 93.25 85 SER A N 1
ATOM 664 C CA . SER A 1 85 ? -9.261 -8.496 13.914 1.00 93.25 85 SER A CA 1
ATOM 665 C C . SER A 1 85 ? -7.871 -7.912 14.135 1.00 93.25 85 SER A C 1
ATOM 667 O O . SER A 1 85 ? -7.347 -8.030 15.238 1.00 93.25 85 SER A O 1
ATOM 669 N N . THR A 1 86 ? -7.282 -7.247 13.138 1.00 93.44 86 THR A N 1
ATOM 670 C CA . THR A 1 86 ? -5.965 -6.599 13.293 1.00 93.44 86 THR A CA 1
ATOM 671 C C . THR A 1 86 ? -5.998 -5.449 14.297 1.00 93.44 86 THR A C 1
ATOM 673 O O . THR A 1 86 ? -5.126 -5.375 15.160 1.00 93.44 86 THR A O 1
ATOM 676 N N . MET A 1 87 ? -7.028 -4.599 14.262 1.00 91.94 87 MET A N 1
ATOM 677 C CA . MET A 1 87 ? -7.200 -3.519 15.243 1.00 91.94 87 MET A CA 1
ATOM 678 C C . MET A 1 87 ? -7.493 -4.054 16.650 1.00 91.94 87 MET A C 1
ATOM 680 O O . MET A 1 87 ? -6.954 -3.545 17.631 1.00 91.94 87 MET A O 1
ATOM 684 N N . PHE A 1 88 ? -8.311 -5.105 16.766 1.00 93.19 88 PHE A N 1
ATOM 685 C CA . PHE A 1 88 ? -8.569 -5.765 18.046 1.00 93.19 88 PHE A CA 1
ATOM 686 C C . PHE A 1 88 ? -7.298 -6.403 18.619 1.00 93.19 88 PHE A C 1
ATOM 688 O O . PHE A 1 88 ? -7.002 -6.215 19.796 1.00 93.19 88 PHE A O 1
ATOM 695 N N . ALA A 1 89 ? -6.513 -7.093 17.787 1.00 91.69 89 ALA A N 1
ATOM 696 C CA . ALA A 1 89 ? -5.238 -7.678 18.186 1.00 91.69 89 ALA A CA 1
ATOM 697 C C . ALA A 1 89 ? -4.229 -6.606 18.623 1.00 91.69 89 ALA A C 1
ATOM 699 O O . ALA A 1 89 ? -3.580 -6.774 19.651 1.00 91.69 89 ALA A O 1
ATOM 700 N N . ALA A 1 90 ? -4.140 -5.484 17.901 1.00 91.06 90 ALA A N 1
ATOM 701 C CA . ALA A 1 90 ? -3.286 -4.359 18.275 1.00 91.06 90 ALA A CA 1
ATOM 702 C C . ALA A 1 90 ? -3.700 -3.744 19.622 1.00 91.06 90 ALA A C 1
ATOM 704 O O . ALA A 1 90 ? -2.850 -3.504 20.475 1.00 91.06 90 ALA A O 1
ATOM 705 N N . ASN A 1 91 ? -5.003 -3.554 19.856 1.00 91.31 91 ASN A N 1
ATOM 706 C CA . ASN A 1 91 ? -5.507 -3.081 21.147 1.00 91.31 91 ASN A CA 1
ATOM 707 C C . ASN A 1 91 ? -5.197 -4.066 22.280 1.00 91.31 91 ASN A C 1
ATOM 709 O O . ASN A 1 91 ? -4.823 -3.641 23.371 1.00 91.31 91 ASN A O 1
ATOM 713 N N . MET A 1 92 ? -5.314 -5.371 22.020 1.00 87.31 92 MET A N 1
ATOM 714 C CA . MET A 1 92 ? -4.994 -6.401 23.005 1.00 87.31 92 MET A CA 1
ATOM 715 C C . MET A 1 92 ? -3.496 -6.439 23.317 1.00 87.31 92 MET A C 1
ATOM 717 O O . MET A 1 92 ? -3.120 -6.533 24.479 1.00 87.31 92 MET A O 1
ATOM 721 N N . LEU A 1 93 ? -2.637 -6.298 22.303 1.00 86.31 93 LEU A N 1
ATOM 722 C CA . LEU A 1 93 ? -1.192 -6.187 22.487 1.00 86.31 93 LEU A CA 1
ATOM 723 C C . LEU A 1 93 ? -0.846 -4.953 23.323 1.00 86.31 93 LEU A C 1
ATOM 725 O O . LEU A 1 93 ? -0.122 -5.089 24.299 1.00 86.31 93 LEU A O 1
ATOM 729 N N . ASN A 1 94 ? -1.413 -3.789 22.996 1.00 86.25 94 ASN A N 1
ATOM 730 C CA . ASN A 1 94 ? -1.188 -2.552 23.746 1.00 86.25 94 ASN A CA 1
ATOM 731 C C . ASN A 1 94 ? -1.608 -2.691 25.216 1.00 86.25 94 ASN A C 1
ATOM 733 O O . ASN A 1 94 ? -0.898 -2.243 26.113 1.00 86.25 94 ASN A O 1
ATOM 737 N N . PHE A 1 95 ? -2.741 -3.349 25.472 1.00 84.75 95 PHE A N 1
ATOM 738 C CA . PHE A 1 95 ? -3.183 -3.657 26.828 1.00 84.75 95 PHE A CA 1
ATOM 739 C C . PHE A 1 95 ? -2.215 -4.604 27.545 1.00 84.75 95 PHE A C 1
ATOM 741 O O . PHE A 1 95 ? -1.804 -4.332 28.669 1.00 84.75 95 PHE A O 1
ATOM 748 N N . LEU A 1 96 ? -1.792 -5.689 26.893 1.00 81.88 96 LEU A N 1
ATOM 749 C CA . LEU A 1 96 ? -0.844 -6.636 27.477 1.00 81.88 96 LEU A CA 1
ATOM 750 C C . LEU A 1 96 ? 0.516 -5.994 27.747 1.00 81.88 96 LEU A C 1
ATOM 752 O O . LEU A 1 96 ? 1.093 -6.265 28.794 1.00 81.88 96 LEU A O 1
ATOM 756 N N . THR A 1 97 ? 1.013 -5.132 26.857 1.00 81.62 97 THR A N 1
ATOM 757 C CA . THR A 1 97 ? 2.254 -4.379 27.078 1.00 81.62 97 THR A CA 1
ATOM 758 C C . THR A 1 97 ? 2.112 -3.371 28.207 1.00 81.62 97 THR A C 1
ATOM 760 O O . THR A 1 97 ? 3.065 -3.169 28.947 1.00 81.62 97 THR A O 1
ATOM 763 N N . HIS A 1 98 ? 0.926 -2.772 28.363 1.00 79.88 98 HIS A N 1
ATOM 764 C CA . HIS A 1 98 ? 0.626 -1.847 29.453 1.00 79.88 98 HIS A CA 1
ATOM 765 C C . HIS A 1 98 ? 0.646 -2.565 30.807 1.00 79.88 98 HIS A C 1
ATOM 767 O O . HIS A 1 98 ? 1.302 -2.102 31.735 1.00 79.88 98 HIS A O 1
ATOM 773 N N . VAL A 1 99 ? 0.025 -3.744 30.888 1.00 76.69 99 VAL A N 1
ATOM 774 C CA . VAL A 1 99 ? 0.016 -4.584 32.097 1.00 76.69 99 VAL A CA 1
ATOM 775 C C . VAL A 1 99 ? 1.396 -5.170 32.411 1.00 76.69 99 VAL A C 1
ATOM 777 O O . VAL A 1 99 ? 1.805 -5.215 33.564 1.00 76.69 99 VAL A O 1
ATOM 780 N N . HIS A 1 100 ? 2.148 -5.602 31.398 1.00 72.12 100 HIS A N 1
ATOM 781 C CA . HIS A 1 100 ? 3.476 -6.199 31.578 1.00 72.12 100 HIS A CA 1
ATOM 782 C C . HIS A 1 100 ? 4.603 -5.164 31.687 1.00 72.12 100 HIS A C 1
ATOM 784 O O . HIS A 1 100 ? 5.755 -5.538 31.488 1.00 72.12 100 HIS A O 1
ATOM 790 N N . SER A 1 101 ? 4.310 -3.883 31.945 1.00 58.22 101 SER A N 1
ATOM 791 C CA . SER A 1 101 ? 5.260 -2.763 31.846 1.00 58.22 101 SER A CA 1
ATOM 792 C C . SER A 1 101 ? 6.516 -2.909 32.721 1.00 58.22 101 SER A C 1
ATOM 794 O O . SER A 1 101 ? 6.643 -2.273 33.762 1.00 58.22 101 SER A O 1
ATOM 796 N N . LYS A 1 102 ? 7.481 -3.688 32.222 1.00 53.47 102 LYS A N 1
ATOM 797 C CA . LYS A 1 102 ? 8.932 -3.593 32.411 1.00 53.47 102 LYS A CA 1
ATOM 798 C C . LYS A 1 102 ? 9.664 -4.058 31.143 1.00 53.47 102 LYS A C 1
ATOM 800 O O . LYS A 1 102 ? 10.578 -4.867 31.188 1.00 53.47 102 LYS A O 1
ATOM 805 N N . GLY A 1 103 ? 9.252 -3.532 29.989 1.00 50.72 103 GLY A N 1
ATOM 806 C CA . GLY A 1 103 ? 9.977 -3.670 28.722 1.00 50.72 103 GLY A CA 1
ATOM 807 C C . GLY A 1 103 ? 10.222 -5.112 28.223 1.00 50.72 103 GLY A C 1
ATOM 808 O O . GLY A 1 103 ? 9.910 -6.101 28.882 1.00 50.72 103 GLY A O 1
ATOM 809 N N . PRO A 1 104 ? 10.783 -5.261 27.014 1.00 50.84 104 PRO A N 1
ATOM 810 C CA . PRO A 1 104 ? 11.094 -6.571 26.440 1.00 50.84 104 PRO A CA 1
ATOM 811 C C . PRO A 1 104 ? 12.264 -7.305 27.130 1.00 50.84 104 PRO A C 1
ATOM 813 O O . PRO A 1 104 ? 12.453 -8.490 26.870 1.00 50.84 104 PRO A O 1
ATOM 816 N N . GLU A 1 105 ? 13.040 -6.648 28.004 1.00 50.47 105 GLU A N 1
ATOM 817 C CA . GLU A 1 105 ? 14.201 -7.256 28.682 1.00 50.47 105 GLU A CA 1
ATOM 818 C C . GLU A 1 105 ? 13.894 -7.894 30.054 1.00 50.47 105 GLU A C 1
ATOM 820 O O . GLU A 1 105 ? 14.602 -8.827 30.442 1.00 50.47 105 GLU A O 1
ATOM 825 N N . GLU A 1 106 ? 12.832 -7.487 30.768 1.00 51.22 106 GLU A N 1
ATOM 826 C CA . GLU A 1 106 ? 12.477 -8.050 32.093 1.00 51.22 106 GLU A CA 1
ATOM 827 C C . GLU A 1 106 ? 11.216 -8.938 32.090 1.00 51.22 106 GLU A C 1
ATOM 829 O O . GLU A 1 106 ? 10.824 -9.482 33.125 1.00 51.22 106 GLU A O 1
ATOM 834 N N . ALA A 1 107 ? 10.591 -9.159 30.931 1.00 53.47 107 ALA A N 1
ATOM 835 C CA . ALA A 1 107 ? 9.438 -10.046 30.785 1.00 53.47 107 ALA A CA 1
ATOM 836 C C . ALA A 1 107 ? 9.857 -11.529 30.823 1.00 53.47 107 ALA A C 1
ATOM 838 O O . ALA A 1 107 ? 9.967 -12.185 29.787 1.00 53.47 107 ALA A O 1
ATOM 839 N N . LYS A 1 108 ? 10.131 -12.067 32.018 1.00 50.72 108 LYS A N 1
ATOM 840 C CA . LYS A 1 108 ? 10.538 -13.476 32.184 1.00 50.72 108 LYS A CA 1
ATOM 841 C C . LYS A 1 108 ? 9.595 -14.357 33.000 1.00 50.72 108 LYS A C 1
ATOM 843 O O . LYS A 1 108 ? 9.845 -15.556 33.044 1.00 50.72 108 LYS A O 1
ATOM 848 N N . ASP A 1 109 ? 8.518 -13.840 33.595 1.00 57.34 109 ASP A N 1
ATOM 849 C CA . ASP A 1 109 ? 7.668 -14.681 34.450 1.00 57.34 109 ASP A CA 1
ATOM 850 C C . ASP A 1 109 ? 6.178 -14.316 34.388 1.00 57.34 109 ASP A C 1
ATOM 852 O O . ASP A 1 109 ? 5.816 -13.150 34.496 1.00 57.34 109 ASP A O 1
ATOM 856 N N . ALA A 1 110 ? 5.298 -15.317 34.265 1.00 59.50 110 ALA A N 1
ATOM 857 C CA . ALA A 1 110 ? 3.837 -15.132 34.227 1.00 59.50 110 ALA A CA 1
ATOM 858 C C . ALA A 1 110 ? 3.260 -14.585 35.549 1.00 59.50 110 ALA A C 1
ATOM 860 O O . ALA A 1 110 ? 2.144 -14.076 35.587 1.00 59.50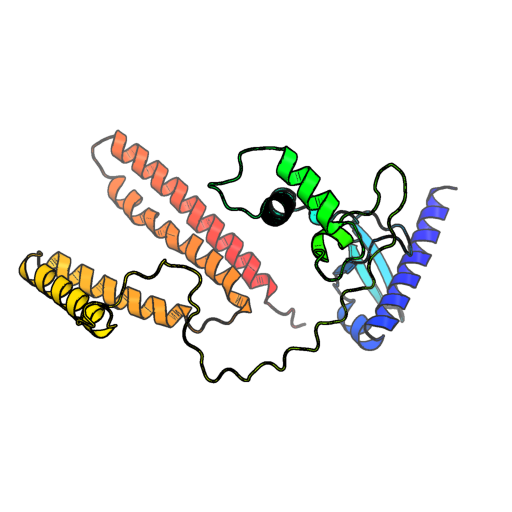 110 ALA A O 1
ATOM 861 N N . ARG A 1 111 ? 4.034 -14.670 36.638 1.00 58.94 111 ARG A N 1
ATOM 862 C CA . ARG A 1 111 ? 3.645 -14.204 37.976 1.00 58.94 111 ARG A CA 1
ATOM 863 C C . ARG A 1 111 ? 3.592 -12.681 38.100 1.00 58.94 111 ARG A C 1
ATOM 865 O O . ARG A 1 111 ? 2.845 -12.183 38.932 1.00 58.94 111 ARG A O 1
ATOM 872 N N . SER A 1 112 ? 4.348 -11.950 37.275 1.00 66.81 112 SER A N 1
ATOM 873 C CA . SER A 1 112 ? 4.335 -10.479 37.286 1.00 66.81 112 SER A CA 1
ATOM 874 C C . SER A 1 112 ? 3.027 -9.900 36.745 1.00 66.81 112 SER A C 1
ATOM 876 O O . SER A 1 112 ? 2.613 -8.816 37.147 1.00 66.81 112 SER A O 1
ATOM 878 N N . PHE A 1 113 ? 2.359 -10.640 35.857 1.00 72.94 113 PHE A N 1
ATOM 879 C CA . PHE A 1 113 ? 1.050 -10.278 35.331 1.00 72.94 113 PHE A CA 1
ATOM 880 C C . PHE A 1 113 ? -0.007 -10.306 36.434 1.00 72.94 113 PHE A C 1
ATOM 882 O O . PHE A 1 113 ? -0.726 -9.330 36.620 1.00 72.94 113 PHE A O 1
ATOM 889 N N . GLU A 1 114 ? -0.073 -11.403 37.193 1.00 73.75 114 GLU A N 1
ATOM 890 C CA . GLU A 1 114 ? -1.035 -11.565 38.286 1.00 73.75 114 GLU A CA 1
ATOM 891 C C . GLU A 1 114 ? -0.804 -10.522 39.382 1.00 73.75 114 GLU A C 1
ATOM 893 O O . GLU A 1 114 ? -1.739 -9.798 39.720 1.00 73.75 114 GLU A O 1
ATOM 898 N N . SER A 1 115 ? 0.445 -10.342 39.835 1.00 71.81 115 SER A N 1
ATOM 899 C CA . SER A 1 115 ? 0.774 -9.337 40.853 1.00 71.81 115 SER A CA 1
ATOM 900 C C . SER A 1 115 ? 0.393 -7.918 40.424 1.00 71.81 115 SER A C 1
ATOM 902 O O . SER A 1 115 ? -0.153 -7.165 41.221 1.00 71.81 115 SER A O 1
ATOM 904 N N . PHE A 1 116 ? 0.588 -7.561 39.148 1.00 76.38 116 PHE A N 1
ATOM 905 C CA . PHE A 1 116 ? 0.205 -6.240 38.646 1.00 76.38 116 PHE A CA 1
ATOM 906 C C . PHE A 1 116 ? -1.309 -6.004 38.711 1.00 76.38 116 PHE A C 1
ATOM 908 O O . PHE A 1 116 ? -1.746 -4.899 39.036 1.00 76.38 116 PHE A O 1
ATOM 915 N N . PHE A 1 117 ? -2.132 -7.019 38.432 1.00 78.12 117 PHE A N 1
ATOM 916 C CA . PHE A 1 117 ? -3.575 -6.899 38.644 1.00 78.12 117 PHE A CA 1
ATOM 917 C C . PHE A 1 117 ? -3.911 -6.776 40.128 1.00 78.12 117 PHE A C 1
ATOM 919 O O . PHE A 1 117 ? -4.731 -5.935 40.487 1.00 78.12 117 PHE A O 1
ATOM 926 N N . GLU A 1 118 ? -3.284 -7.568 40.997 1.00 77.19 118 GLU A N 1
ATOM 927 C CA . GLU A 1 118 ? -3.549 -7.510 42.438 1.00 77.19 118 GLU A CA 1
ATOM 928 C C . GLU A 1 118 ? -3.230 -6.138 43.043 1.00 77.19 118 GLU A C 1
ATOM 930 O O . GLU A 1 118 ? -4.037 -5.610 43.812 1.00 77.19 118 GLU A O 1
ATOM 935 N N . ASP A 1 119 ? -2.123 -5.530 42.619 1.00 75.06 119 ASP A N 1
ATOM 936 C CA . ASP A 1 119 ? -1.681 -4.214 43.081 1.00 75.06 119 ASP A CA 1
ATOM 937 C C . ASP A 1 119 ? -2.621 -3.088 42.614 1.00 75.06 119 ASP A C 1
ATOM 939 O O . ASP A 1 119 ? -2.859 -2.120 43.340 1.00 75.06 119 ASP A O 1
ATOM 943 N N . ASN A 1 120 ? -3.212 -3.222 41.419 1.00 75.50 120 ASN A N 1
ATOM 944 C CA . ASN A 1 120 ? -4.001 -2.163 40.779 1.00 75.50 120 ASN A CA 1
ATOM 945 C C . ASN A 1 120 ? -5.532 -2.316 40.913 1.00 75.50 120 ASN A C 1
ATOM 947 O O . ASN A 1 120 ? -6.281 -1.431 40.495 1.00 75.50 120 ASN A O 1
ATOM 951 N N . ILE A 1 121 ? -6.026 -3.414 41.496 1.00 75.25 121 ILE A N 1
ATOM 952 C CA . ILE A 1 121 ? -7.470 -3.647 41.700 1.00 75.25 121 ILE A CA 1
ATOM 953 C C . ILE A 1 121 ? -8.024 -2.850 42.891 1.00 75.25 121 ILE A C 1
ATOM 955 O O . ILE A 1 121 ? -9.182 -2.420 42.864 1.00 75.25 121 ILE A O 1
ATOM 959 N N . ASN A 1 122 ? -7.216 -2.645 43.933 1.00 70.44 122 ASN A N 1
ATOM 960 C CA . ASN A 1 122 ? -7.659 -1.965 45.147 1.00 70.44 122 ASN A CA 1
ATOM 961 C C . ASN A 1 122 ? -7.800 -0.448 44.935 1.00 70.44 122 ASN A C 1
ATOM 963 O O . ASN A 1 122 ? -7.104 0.171 44.127 1.00 70.44 122 ASN A O 1
ATOM 967 N N . GLU A 1 123 ? -8.736 0.159 45.669 1.00 67.88 123 GLU A N 1
ATOM 968 C CA . GLU A 1 123 ? -9.016 1.598 45.640 1.00 67.88 123 GLU A CA 1
ATOM 969 C C . GLU A 1 123 ? -7.912 2.378 46.374 1.00 67.88 123 GLU A C 1
ATOM 971 O O . GLU A 1 123 ? -8.099 2.877 47.480 1.00 67.88 123 GLU A O 1
ATOM 976 N N . SER A 1 124 ? -6.743 2.453 45.741 1.00 65.25 124 SER A N 1
ATOM 977 C CA . SER A 1 124 ? -5.574 3.205 46.192 1.00 65.25 124 SER A CA 1
ATOM 978 C C . SER A 1 124 ? -5.328 4.389 45.248 1.00 65.25 124 SER A C 1
ATOM 980 O O . SER A 1 124 ? -5.548 4.266 44.047 1.00 65.25 124 SER A O 1
ATOM 982 N N . PRO A 1 125 ? -4.850 5.546 45.733 1.00 63.53 125 PRO A N 1
ATOM 983 C CA . PRO A 1 125 ? -4.542 6.697 44.875 1.00 63.53 125 PRO A CA 1
ATOM 984 C C . PRO A 1 125 ? -3.393 6.443 43.880 1.00 63.53 125 PRO A C 1
ATOM 986 O O . PRO A 1 125 ? -3.219 7.222 42.948 1.00 63.53 125 PRO A O 1
ATOM 989 N N . GLU A 1 126 ? -2.629 5.366 44.073 1.00 63.56 126 GLU A N 1
ATOM 990 C CA . GLU A 1 126 ? -1.512 4.945 43.217 1.00 63.56 126 GLU A CA 1
ATOM 991 C C . GLU A 1 126 ? -1.889 3.828 42.228 1.00 63.56 126 GLU A C 1
ATOM 993 O O . GLU A 1 126 ? -1.048 3.436 41.421 1.00 63.56 126 GLU A O 1
ATOM 998 N N . SER A 1 127 ? -3.127 3.310 42.265 1.00 68.69 127 SER A N 1
ATOM 999 C CA . SER A 1 127 ? -3.547 2.239 41.357 1.00 68.69 127 SER A CA 1
ATOM 1000 C C . SER A 1 127 ? -3.941 2.758 39.976 1.00 68.69 127 SER A C 1
ATOM 1002 O O . SER A 1 127 ? -4.545 3.822 39.811 1.00 68.69 127 SER A O 1
ATOM 1004 N N . ASP A 1 128 ? -3.599 1.983 38.953 1.00 76.56 128 ASP A N 1
ATOM 1005 C CA . ASP A 1 128 ? -3.880 2.308 37.567 1.00 76.56 128 ASP A CA 1
ATOM 1006 C C . ASP A 1 128 ? -5.380 2.222 37.251 1.00 76.56 128 ASP A C 1
ATOM 1008 O O . ASP A 1 128 ? -6.026 1.166 37.285 1.00 76.56 128 ASP A O 1
ATOM 1012 N N . ILE A 1 129 ? -5.925 3.370 36.856 1.00 77.25 129 ILE A N 1
ATOM 1013 C CA . ILE A 1 129 ? -7.322 3.532 36.471 1.00 77.25 129 ILE A CA 1
ATOM 1014 C C . ILE A 1 129 ? -7.717 2.650 35.280 1.00 77.25 129 ILE A C 1
ATOM 1016 O O . ILE A 1 129 ? -8.877 2.238 35.198 1.00 77.25 129 ILE A O 1
ATOM 1020 N N . ILE A 1 130 ? -6.790 2.345 34.364 1.00 79.12 130 ILE A N 1
ATOM 1021 C CA . ILE A 1 130 ? -7.066 1.548 33.160 1.00 79.12 130 ILE A CA 1
ATOM 1022 C C . ILE A 1 130 ? -7.361 0.100 33.552 1.00 79.12 130 ILE A C 1
ATOM 1024 O O . ILE A 1 130 ? -8.402 -0.440 33.171 1.00 79.12 130 ILE A O 1
ATOM 1028 N N . VAL A 1 131 ? -6.497 -0.507 34.368 1.00 79.06 131 VAL A N 1
ATOM 1029 C CA . VAL A 1 131 ? -6.676 -1.876 34.879 1.00 79.06 131 VAL A CA 1
ATOM 1030 C C . VAL A 1 131 ? -7.972 -1.990 35.676 1.00 79.06 131 VAL A C 1
ATOM 1032 O O . VAL A 1 131 ? -8.794 -2.866 35.401 1.00 79.06 131 VAL A O 1
ATOM 1035 N N . ARG A 1 132 ? -8.219 -1.050 36.595 1.00 78.44 132 ARG A N 1
ATOM 1036 C CA . ARG A 1 132 ? -9.430 -1.029 37.426 1.00 78.44 132 ARG A CA 1
ATOM 1037 C C . ARG A 1 132 ? -10.721 -0.867 36.613 1.00 78.44 132 ARG A C 1
ATOM 1039 O O . ARG A 1 132 ? -11.771 -1.350 37.025 1.00 78.44 132 ARG A O 1
ATOM 1046 N N . SER A 1 133 ? -10.657 -0.194 35.463 1.00 77.00 133 SER A N 1
ATOM 1047 C CA . SER A 1 133 ? -11.817 0.007 34.581 1.00 77.00 133 SER A CA 1
ATOM 1048 C C . SER A 1 133 ? -12.139 -1.212 33.713 1.00 77.00 133 SER A C 1
ATOM 1050 O O . SER A 1 133 ? -13.279 -1.364 33.277 1.00 77.00 133 SER A O 1
ATOM 1052 N N . ILE A 1 134 ? -11.146 -2.062 33.435 1.00 82.56 134 ILE A N 1
ATOM 1053 C CA . ILE A 1 134 ? -11.293 -3.246 32.574 1.00 82.56 134 ILE A CA 1
ATOM 1054 C C . ILE A 1 134 ? -11.697 -4.486 33.391 1.00 82.56 134 ILE A C 1
ATOM 1056 O O . ILE A 1 134 ? -12.418 -5.346 32.880 1.00 82.56 134 ILE A O 1
ATOM 1060 N N . VAL A 1 135 ? -11.280 -4.587 34.659 1.00 83.00 135 VAL A N 1
ATOM 1061 C CA . VAL A 1 135 ? -11.627 -5.719 35.537 1.00 83.00 135 VAL A CA 1
ATOM 1062 C C . VAL A 1 135 ? -13.008 -5.520 36.168 1.00 83.00 135 VAL A C 1
ATOM 1064 O O . VAL A 1 135 ? -13.181 -4.747 37.106 1.00 83.00 135 VAL A O 1
ATOM 1067 N N . CYS A 1 136 ? -14.004 -6.268 35.688 1.00 80.88 136 CYS A N 1
ATOM 1068 C CA . CYS A 1 136 ? -15.377 -6.193 36.206 1.00 80.88 136 CYS A CA 1
ATOM 1069 C C . CYS A 1 136 ? -15.632 -7.076 37.444 1.00 80.88 136 CYS A C 1
ATOM 1071 O O . CYS A 1 136 ? -16.514 -6.762 38.243 1.00 80.88 136 CYS A O 1
ATOM 1073 N N . CYS A 1 137 ? -14.898 -8.184 37.603 1.00 80.62 137 CYS A N 1
ATOM 1074 C CA . CYS A 1 137 ? -15.097 -9.160 38.683 1.00 80.62 137 CYS A CA 1
ATOM 1075 C C . CYS A 1 137 ? -13.760 -9.779 39.129 1.00 80.62 137 CYS A C 1
ATOM 1077 O O . CYS A 1 137 ? -12.921 -10.068 38.277 1.00 80.62 137 CYS A O 1
ATOM 1079 N N . LYS A 1 138 ? -13.608 -10.065 40.430 1.00 80.06 138 LYS A N 1
ATOM 1080 C CA . LYS A 1 138 ? -12.524 -10.888 41.011 1.00 80.06 138 LYS A CA 1
ATOM 1081 C C . LYS A 1 138 ? -13.147 -11.936 41.942 1.00 80.06 138 LYS A C 1
ATOM 1083 O O . LYS A 1 138 ? -14.064 -11.607 42.687 1.00 80.06 138 LYS A O 1
ATOM 1088 N N . ASP A 1 139 ? -12.710 -13.195 41.855 1.00 80.56 139 ASP A N 1
ATOM 1089 C CA . ASP A 1 139 ? -13.162 -14.306 42.719 1.00 80.56 139 ASP A CA 1
ATOM 1090 C C . ASP A 1 139 ? -14.693 -14.461 42.829 1.00 80.56 139 ASP A C 1
ATOM 1092 O O . ASP A 1 139 ? -15.254 -14.754 43.884 1.00 80.56 139 ASP A O 1
ATOM 1096 N N . GLY A 1 140 ? -15.400 -14.224 41.719 1.00 78.69 140 GLY A N 1
ATOM 1097 C CA . GLY A 1 140 ? -16.864 -14.301 41.659 1.00 78.69 140 GLY A CA 1
ATOM 109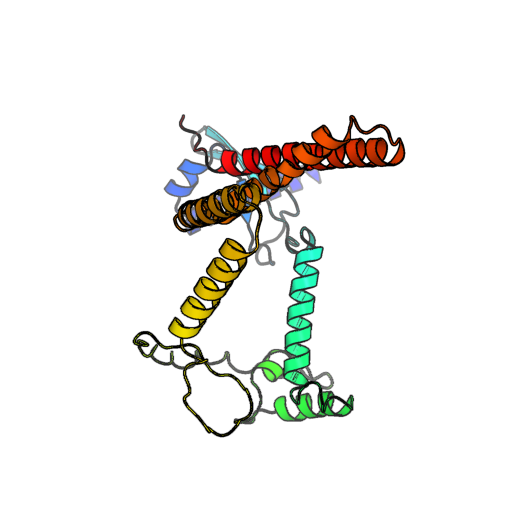8 C C . GLY A 1 140 ? -17.603 -13.110 42.283 1.00 78.69 140 GLY A C 1
ATOM 1099 O O . GLY A 1 140 ? -18.832 -13.075 42.235 1.00 78.69 140 GLY A O 1
ATOM 1100 N N . GLN A 1 141 ? -16.889 -12.114 42.814 1.00 79.62 141 GLN A N 1
ATOM 1101 C CA . GLN A 1 141 ? -17.464 -10.867 43.309 1.00 79.62 141 GLN A CA 1
ATOM 1102 C C . GLN A 1 141 ? -17.351 -9.766 42.252 1.00 79.62 141 GLN A C 1
ATOM 1104 O O . GLN A 1 141 ? -16.303 -9.569 41.634 1.00 79.62 141 GLN A O 1
ATOM 1109 N N . VAL A 1 142 ? -18.451 -9.043 42.035 1.00 81.31 142 VAL A N 1
ATOM 1110 C CA . VAL A 1 142 ? -18.490 -7.891 41.126 1.00 81.31 142 VAL A CA 1
ATOM 1111 C C . VAL A 1 142 ? -17.750 -6.734 41.786 1.00 81.31 142 VAL A C 1
ATOM 1113 O O . VAL A 1 142 ? -18.121 -6.299 42.877 1.00 81.31 142 VAL A O 1
ATOM 1116 N N . LEU A 1 143 ? -16.715 -6.225 41.122 1.00 78.50 143 LEU A N 1
ATOM 1117 C CA . LEU A 1 143 ? -15.985 -5.061 41.601 1.00 78.50 143 LEU A CA 1
ATOM 1118 C C . LEU A 1 143 ? -16.784 -3.796 41.291 1.00 78.50 143 LEU A C 1
ATOM 1120 O O . LEU A 1 143 ? -17.396 -3.654 40.229 1.00 78.50 143 LEU A O 1
ATOM 1124 N N . LYS A 1 144 ? -16.788 -2.850 42.231 1.00 76.38 144 LYS A N 1
ATOM 1125 C CA . LYS A 1 144 ? -17.426 -1.554 42.011 1.00 76.38 144 LYS A CA 1
ATOM 1126 C C . LYS A 1 144 ? -16.617 -0.789 40.969 1.00 76.38 144 LYS A C 1
ATOM 1128 O O . LYS A 1 144 ? -15.447 -0.482 41.200 1.00 76.38 144 LYS A O 1
ATOM 1133 N N . MET A 1 145 ? -17.260 -0.467 39.847 1.00 71.06 145 MET A N 1
ATOM 1134 C CA . MET A 1 145 ? -16.637 0.322 38.788 1.00 71.06 145 MET A CA 1
ATOM 1135 C C . MET A 1 145 ? -16.088 1.631 39.372 1.00 71.06 145 MET A C 1
ATOM 1137 O O . MET A 1 145 ? -16.807 2.293 40.137 1.00 71.06 145 MET A O 1
ATOM 1141 N N . PRO A 1 146 ? -14.838 2.008 39.041 1.00 69.19 146 PRO A N 1
ATOM 1142 C CA . PRO A 1 146 ? -14.319 3.309 39.425 1.00 69.19 146 PRO A CA 1
ATOM 1143 C C . PRO A 1 146 ? -15.255 4.394 38.873 1.00 69.19 146 PRO A C 1
ATOM 1145 O O . PRO A 1 146 ? -15.865 4.199 37.813 1.00 69.19 146 PRO A O 1
ATOM 1148 N N . PRO A 1 147 ? -15.413 5.534 39.571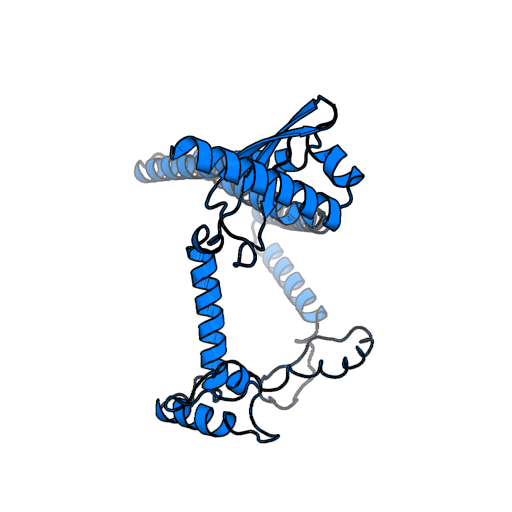 1.00 71.12 147 PRO A N 1
ATOM 1149 C CA . PRO A 1 147 ? -16.106 6.668 38.979 1.00 71.12 147 PRO A CA 1
ATOM 1150 C C . PRO A 1 147 ? -15.450 6.984 37.627 1.00 71.12 147 PRO A C 1
ATOM 1152 O O . PRO A 1 147 ? -14.233 6.801 37.502 1.00 71.12 147 PRO A O 1
ATOM 1155 N N . PRO A 1 148 ? -16.225 7.425 36.614 1.00 65.38 148 PRO A N 1
ATOM 1156 C CA . PRO A 1 148 ? -15.649 7.788 35.328 1.00 65.38 148 PRO A CA 1
ATOM 1157 C C . PRO A 1 148 ? -14.470 8.719 35.601 1.00 65.38 148 PRO A C 1
ATOM 1159 O O . PRO A 1 148 ? -14.633 9.611 36.448 1.00 65.38 148 PRO A O 1
ATOM 1162 N N . PRO A 1 149 ? -13.307 8.497 34.953 1.00 63.72 149 PRO A N 1
ATOM 1163 C CA . PRO A 1 149 ? -12.158 9.368 35.119 1.00 63.72 149 PRO A CA 1
ATOM 1164 C C . PRO A 1 149 ? -12.691 10.786 35.027 1.00 63.72 149 PRO A C 1
ATOM 1166 O O . PRO A 1 149 ? -13.319 11.129 34.016 1.00 63.72 149 PRO A O 1
ATOM 1169 N N . GLN A 1 150 ? -12.561 11.573 36.103 1.00 56.16 150 GLN A N 1
ATOM 1170 C CA . GLN A 1 150 ? -12.919 12.977 35.981 1.00 56.16 150 GLN A CA 1
ATOM 1171 C C . GLN A 1 150 ? -12.121 13.467 34.781 1.00 56.16 150 GLN A C 1
ATOM 1173 O O . GLN A 1 150 ? -10.936 13.118 34.709 1.00 56.16 150 GLN A O 1
ATOM 1178 N N . PRO A 1 151 ? -12.752 14.142 33.797 1.00 52.47 151 PRO A N 1
ATOM 1179 C CA . PRO A 1 151 ? -12.010 14.681 32.676 1.00 52.47 151 PRO A CA 1
ATOM 1180 C C . PRO A 1 151 ? -10.864 15.438 33.313 1.00 52.47 151 PRO A C 1
ATOM 1182 O O . PRO A 1 151 ? -11.115 16.386 34.060 1.00 52.47 151 PRO A O 1
ATOM 1185 N N . SER A 1 152 ? -9.646 14.910 33.134 1.00 50.69 152 SER A N 1
ATOM 1186 C CA . SER A 1 152 ? -8.455 15.497 33.727 1.00 50.69 152 SER A CA 1
ATOM 1187 C C . SER A 1 152 ? -8.579 16.976 33.400 1.00 50.69 152 SER A C 1
ATOM 1189 O O . SER A 1 152 ? -8.831 17.242 32.212 1.00 50.69 152 SER A O 1
ATOM 1191 N N . PRO A 1 153 ? -8.611 17.887 34.404 1.00 46.88 153 PRO A N 1
ATOM 1192 C CA . PRO A 1 153 ? -8.930 19.292 34.182 1.00 46.88 153 PRO A CA 1
ATOM 1193 C C . PRO A 1 153 ? -8.158 19.674 32.955 1.00 46.88 153 PRO A C 1
ATOM 1195 O O . PRO A 1 153 ? -6.948 19.445 32.991 1.00 46.88 153 PRO A O 1
ATOM 1198 N N . ALA A 1 154 ? -8.864 20.037 31.869 1.00 40.97 154 ALA A N 1
ATOM 1199 C CA . ALA A 1 154 ? -8.260 20.149 30.551 1.00 40.97 154 ALA A CA 1
ATOM 1200 C C . ALA A 1 154 ? -6.957 20.874 30.787 1.00 40.97 154 ALA A C 1
ATOM 1202 O O . ALA A 1 154 ? -7.020 22.038 31.190 1.00 40.97 154 ALA A O 1
ATOM 1203 N N . VAL A 1 155 ? -5.823 20.152 30.714 1.00 43.81 155 VAL A N 1
ATOM 1204 C CA . VAL A 1 155 ? -4.525 20.772 30.954 1.00 43.81 155 VAL A CA 1
ATOM 1205 C C . VAL A 1 155 ? -4.607 21.921 29.986 1.00 43.81 155 VAL A C 1
ATOM 1207 O O . VAL A 1 155 ? -4.831 21.620 28.803 1.00 43.81 155 VAL A O 1
ATOM 1210 N N . PRO A 1 156 ? -4.651 23.188 30.462 1.00 41.16 156 PRO A N 1
ATOM 1211 C CA . PRO A 1 156 ? -4.865 24.301 29.566 1.00 41.16 156 PRO A CA 1
ATOM 1212 C C . PRO A 1 156 ? -3.843 24.039 28.500 1.00 41.16 156 PRO A C 1
ATOM 1214 O O . PRO A 1 156 ? -2.674 23.844 28.848 1.00 41.16 156 PRO A O 1
ATOM 1217 N N . LYS A 1 157 ? -4.317 23.832 27.262 1.00 41.09 157 LYS A N 1
ATOM 1218 C CA . LYS A 1 157 ? -3.438 23.626 26.126 1.00 41.09 157 LYS A CA 1
ATOM 1219 C C . LYS A 1 157 ? -2.527 24.823 26.270 1.00 41.09 157 LYS A C 1
ATOM 1221 O O . LYS A 1 157 ? -2.985 25.947 26.057 1.00 41.09 157 LYS A O 1
ATOM 1226 N N . LYS A 1 158 ? -1.306 24.621 26.784 1.00 38.97 158 LYS A N 1
ATOM 1227 C CA . LYS A 1 158 ? -0.295 25.644 26.667 1.00 38.97 158 LYS A CA 1
ATOM 1228 C C . LYS A 1 158 ? -0.328 25.836 25.176 1.00 38.97 158 LYS A C 1
ATOM 1230 O O . LYS A 1 158 ? -0.261 24.865 24.418 1.00 38.97 158 LYS A O 1
ATOM 1235 N N . THR A 1 159 ? -0.690 27.043 24.774 1.00 37.59 159 THR A N 1
ATOM 1236 C CA . THR A 1 159 ? -0.511 27.455 23.406 1.00 37.59 159 THR A CA 1
ATOM 1237 C C . THR A 1 159 ? 0.976 27.264 23.204 1.00 37.59 159 THR A C 1
ATOM 1239 O O . THR A 1 159 ? 1.772 28.100 23.625 1.00 37.59 159 THR A O 1
ATOM 1242 N N . ASP A 1 160 ? 1.343 26.082 22.721 1.00 37.38 160 ASP A N 1
ATOM 1243 C CA . ASP A 1 160 ? 2.687 25.771 22.331 1.00 37.38 160 ASP A CA 1
ATOM 1244 C C . ASP A 1 160 ? 2.912 26.731 21.175 1.00 37.38 160 ASP A C 1
ATOM 1246 O O . ASP A 1 160 ? 2.422 26.552 20.057 1.00 37.38 160 ASP A O 1
ATOM 1250 N N . ALA A 1 161 ? 3.608 27.821 21.492 1.00 45.03 161 ALA A N 1
ATOM 1251 C CA . ALA A 1 161 ? 4.492 28.431 20.530 1.00 45.03 161 ALA A CA 1
ATOM 1252 C C . ALA A 1 161 ? 5.273 27.282 19.861 1.00 45.03 161 ALA A C 1
ATOM 1254 O O . ALA A 1 161 ? 5.654 26.348 20.570 1.00 45.03 161 ALA A O 1
ATOM 1255 N N . PRO A 1 162 ? 5.460 27.303 18.530 1.00 37.72 162 PRO A N 1
ATOM 1256 C CA . PRO A 1 162 ? 5.811 26.127 17.735 1.00 37.72 162 PRO A CA 1
ATOM 1257 C C . PRO A 1 162 ? 6.958 25.324 18.359 1.00 37.72 162 PRO A C 1
ATOM 1259 O O . PRO A 1 162 ? 8.117 25.738 18.333 1.00 37.72 162 PRO A O 1
ATOM 1262 N N . GLY A 1 163 ? 6.600 24.199 18.975 1.00 34.19 163 GLY A N 1
ATOM 1263 C CA . GLY A 1 163 ? 7.505 23.332 19.710 1.00 34.19 163 GLY A CA 1
ATOM 1264 C C . GLY A 1 163 ? 8.153 22.314 18.786 1.00 34.19 163 GLY A C 1
ATOM 1265 O O . GLY A 1 163 ? 7.478 21.569 18.080 1.00 34.19 163 GLY A O 1
ATOM 1266 N N . SER A 1 164 ? 9.480 22.310 18.830 1.00 31.14 164 SER A N 1
ATOM 1267 C CA . SER A 1 164 ? 10.378 21.293 18.291 1.00 31.14 164 SER A CA 1
ATOM 1268 C C . SER A 1 164 ? 10.017 19.866 18.774 1.00 31.14 164 SER A C 1
ATOM 1270 O O . SER A 1 164 ? 9.405 19.727 19.837 1.00 31.14 164 SER A O 1
ATOM 1272 N N . PRO A 1 165 ? 10.404 18.802 18.037 1.00 39.62 165 PRO A N 1
ATOM 1273 C CA . PRO A 1 165 ? 10.034 17.412 18.310 1.00 39.62 165 PRO A CA 1
ATOM 1274 C C . PRO A 1 165 ? 10.526 16.884 19.661 1.00 39.62 165 PRO A C 1
ATOM 1276 O O . PRO A 1 165 ? 11.668 17.108 20.064 1.00 39.62 165 PRO A O 1
ATOM 1279 N N . GLY A 1 166 ? 9.648 16.126 20.319 1.00 35.62 166 GLY A N 1
ATOM 1280 C CA . GLY A 1 166 ? 9.895 15.466 21.592 1.00 35.62 166 GLY A CA 1
ATOM 1281 C C . GLY A 1 166 ? 11.000 14.412 21.530 1.00 35.62 166 GLY A C 1
ATOM 1282 O O . GLY A 1 166 ? 11.050 13.571 20.634 1.00 35.62 166 GLY A O 1
ATOM 1283 N N . GLN A 1 167 ? 11.853 14.445 22.549 1.00 31.97 167 GLN A N 1
ATOM 1284 C CA . GLN A 1 167 ? 12.694 13.330 22.951 1.00 31.97 167 GLN A CA 1
ATOM 1285 C C . GLN A 1 167 ? 11.892 12.411 23.876 1.00 31.97 167 GLN A C 1
ATOM 1287 O O . GLN A 1 167 ? 11.534 12.793 24.988 1.00 31.97 167 GLN A O 1
ATOM 1292 N N . GLY A 1 168 ? 11.662 11.182 23.421 1.00 32.47 168 GLY A N 1
ATOM 1293 C CA . GLY A 1 168 ? 11.523 10.010 24.274 1.00 32.47 168 GLY A CA 1
ATOM 1294 C C . GLY A 1 168 ? 12.721 9.097 24.014 1.00 32.47 168 GLY A C 1
ATOM 1295 O O . GLY A 1 168 ? 12.765 8.439 22.984 1.00 32.47 168 GLY A O 1
ATOM 1296 N N 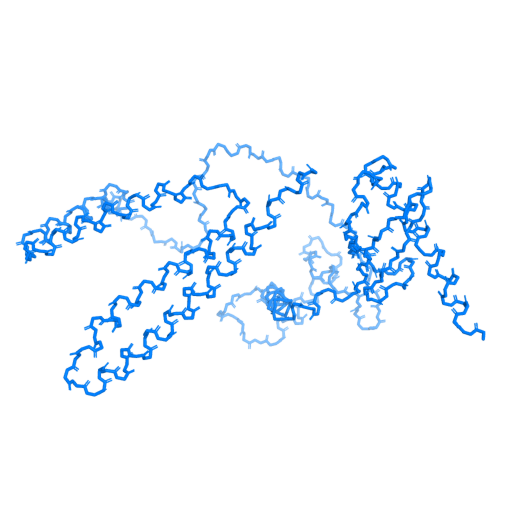. GLY A 1 169 ? 13.697 9.119 24.926 1.00 29.78 169 GLY A N 1
ATOM 1297 C CA . GLY A 1 169 ? 14.645 8.030 25.190 1.00 29.78 169 GLY A CA 1
ATOM 1298 C C . GLY A 1 169 ? 15.653 7.631 24.105 1.00 29.78 169 GLY A C 1
ATOM 1299 O O . GLY A 1 169 ? 15.566 6.535 23.567 1.00 29.78 169 GLY A O 1
ATOM 1300 N N . VAL A 1 170 ? 16.706 8.430 23.907 1.00 32.72 170 VAL A N 1
ATOM 1301 C CA . VAL A 1 170 ? 18.050 7.865 23.692 1.00 32.72 170 VAL A CA 1
ATOM 1302 C C . VAL A 1 170 ? 18.840 8.206 24.947 1.00 32.72 170 VAL A C 1
ATOM 1304 O O . VAL A 1 170 ? 18.905 9.379 25.321 1.00 32.72 170 VAL A O 1
ATOM 1307 N N . SER A 1 171 ? 19.373 7.183 25.622 1.00 37.44 171 SER A N 1
ATOM 1308 C CA . SER A 1 171 ? 20.309 7.334 26.739 1.00 37.44 171 SER A CA 1
ATOM 1309 C C . SER A 1 171 ? 21.317 8.432 26.431 1.00 37.44 171 SER A C 1
ATOM 1311 O O . SER A 1 171 ? 21.894 8.448 25.343 1.00 37.44 171 SER A O 1
ATOM 1313 N N . GLN A 1 172 ? 21.507 9.341 27.390 1.00 41.00 172 GLN A N 1
ATOM 1314 C CA . GLN A 1 172 ? 22.521 10.389 27.346 1.00 41.00 172 GLN A CA 1
ATOM 1315 C C . GLN A 1 172 ? 23.860 9.811 26.878 1.00 41.00 172 GLN A C 1
ATOM 1317 O O . GLN A 1 172 ? 24.590 9.189 27.647 1.00 41.00 172 GLN A O 1
ATOM 1322 N N . VAL A 1 173 ? 24.208 10.067 25.620 1.00 38.19 173 VAL A N 1
ATOM 1323 C CA . VAL A 1 173 ? 25.606 10.137 25.221 1.00 38.19 173 VAL A CA 1
ATOM 1324 C C . VAL A 1 173 ? 26.007 11.570 25.507 1.00 38.19 173 VAL A C 1
ATOM 1326 O O . VAL A 1 173 ? 25.494 12.510 24.899 1.00 38.19 173 VAL A O 1
ATOM 1329 N N . ASN A 1 174 ? 26.837 11.718 26.533 1.00 38.72 174 ASN A N 1
ATOM 1330 C CA . ASN A 1 174 ? 27.351 12.992 27.000 1.00 38.72 174 ASN A CA 1
ATOM 1331 C C . ASN A 1 174 ? 27.832 13.855 25.831 1.00 38.72 174 ASN A C 1
ATOM 1333 O O . ASN A 1 174 ? 28.566 13.399 24.955 1.00 38.72 174 ASN A O 1
ATOM 1337 N N . ALA A 1 175 ? 27.407 15.116 25.858 1.00 48.41 175 ALA A N 1
ATOM 1338 C CA . ALA A 1 175 ? 27.835 16.153 24.946 1.00 48.41 175 ALA A CA 1
ATOM 1339 C C . ALA A 1 175 ? 29.366 16.268 24.941 1.00 48.41 175 ALA A C 1
ATOM 1341 O O . ALA A 1 175 ? 29.967 16.839 25.848 1.00 48.41 175 ALA A O 1
ATOM 1342 N N . VAL A 1 176 ? 29.984 15.769 23.875 1.00 40.53 176 VAL A N 1
ATOM 1343 C CA . VAL A 1 176 ? 31.297 16.211 23.413 1.00 40.53 176 VAL A CA 1
ATOM 1344 C C . VAL A 1 176 ? 31.151 16.522 21.928 1.00 40.53 176 VAL A C 1
ATOM 1346 O O . VAL A 1 176 ? 30.953 15.631 21.111 1.00 40.53 176 VAL A O 1
ATOM 1349 N N . GLY A 1 177 ? 31.241 17.811 21.598 1.00 40.16 177 GLY A N 1
ATOM 1350 C CA . GLY A 1 177 ? 31.434 18.293 20.232 1.00 40.16 177 GLY A CA 1
ATOM 1351 C C . GLY A 1 177 ? 30.155 18.635 19.473 1.00 40.16 177 GLY A C 1
ATOM 1352 O O . GLY A 1 177 ? 29.684 17.862 18.645 1.00 40.16 177 GLY A O 1
ATOM 1353 N N . GLY A 1 178 ? 29.653 19.858 19.663 1.00 51.16 178 GLY A N 1
ATOM 1354 C CA . GLY A 1 178 ? 28.799 20.525 18.679 1.00 51.16 178 GLY A CA 1
ATOM 1355 C C . GLY A 1 178 ? 29.590 20.790 17.397 1.00 51.16 178 GLY A C 1
ATOM 1356 O O . GLY A 1 178 ? 30.105 21.882 17.190 1.00 51.16 178 GLY A O 1
ATOM 1357 N N . GLY A 1 179 ? 29.748 19.766 16.566 1.00 46.25 179 GLY A N 1
ATOM 1358 C CA . GLY A 1 179 ? 30.416 19.844 15.277 1.00 46.25 179 GLY A CA 1
ATOM 1359 C C . GLY A 1 179 ? 29.399 19.611 14.175 1.00 46.25 179 GLY A C 1
ATOM 1360 O O . GLY A 1 179 ? 28.825 18.534 14.138 1.00 46.25 179 GLY A O 1
ATOM 1361 N N . ILE A 1 180 ? 29.185 20.629 13.334 1.00 53.47 180 ILE A N 1
ATOM 1362 C CA . ILE A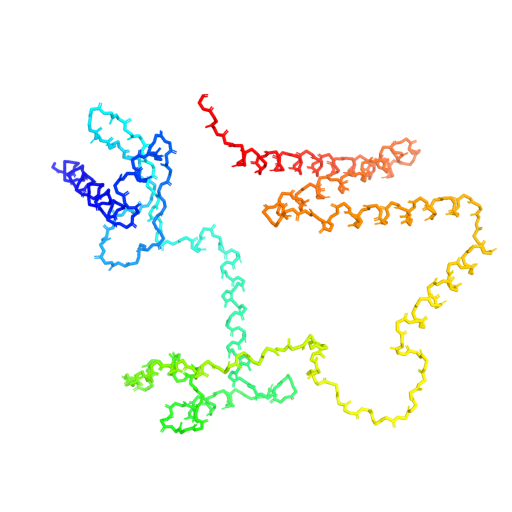 1 180 ? 28.848 20.670 11.889 1.00 53.47 180 ILE A CA 1
ATOM 1363 C C . ILE A 1 180 ? 27.889 19.589 11.317 1.00 53.47 180 ILE A C 1
ATOM 1365 O O . ILE A 1 180 ? 26.967 19.930 10.583 1.00 53.47 180 ILE A O 1
ATOM 1369 N N . PHE A 1 181 ? 28.025 18.322 11.685 1.00 52.78 181 PHE A N 1
ATOM 1370 C CA . PHE A 1 181 ? 27.333 17.132 11.190 1.00 52.78 181 PHE A CA 1
ATOM 1371 C C . PHE A 1 181 ? 25.839 16.998 11.550 1.00 52.78 181 PHE A C 1
ATOM 1373 O O . PHE A 1 181 ? 25.142 16.232 10.893 1.00 52.78 181 PHE A O 1
ATOM 1380 N N . ALA A 1 182 ? 25.318 17.737 12.539 1.00 57.06 182 ALA A N 1
ATOM 1381 C CA . ALA A 1 182 ? 23.897 17.686 12.937 1.00 57.06 182 ALA A CA 1
ATOM 1382 C C . ALA A 1 182 ? 23.043 18.851 12.390 1.00 57.06 182 ALA A C 1
ATOM 1384 O O . ALA A 1 182 ? 21.875 19.001 12.747 1.00 57.06 182 ALA A O 1
ATOM 1385 N N . SER A 1 183 ? 23.621 19.701 11.537 1.00 67.56 183 SER A N 1
ATOM 1386 C CA . SER A 1 183 ? 22.919 20.829 10.921 1.00 67.56 183 SER A CA 1
ATOM 1387 C C . SER A 1 183 ? 22.322 20.419 9.569 1.00 67.56 183 SER A C 1
ATOM 1389 O O . SER A 1 183 ? 22.980 19.763 8.762 1.00 67.56 183 SER A O 1
ATOM 1391 N N . SER A 1 184 ? 21.086 20.834 9.273 1.00 67.62 184 SER A N 1
ATOM 1392 C CA . SER A 1 184 ? 20.452 20.644 7.952 1.00 67.62 184 SER A CA 1
ATOM 1393 C C . SER A 1 184 ? 21.315 21.168 6.790 1.00 67.62 184 SER A C 1
ATOM 1395 O O . SER A 1 184 ? 21.227 20.670 5.669 1.00 67.62 184 SER A O 1
ATOM 1397 N N . GLN A 1 185 ? 22.202 22.128 7.068 1.00 75.25 185 GLN A N 1
ATOM 1398 C CA . GLN A 1 185 ? 23.180 22.670 6.127 1.00 75.25 185 GLN A CA 1
ATOM 1399 C C . GLN A 1 185 ? 24.274 21.661 5.751 1.00 75.25 185 GLN A C 1
ATOM 1401 O O . GLN A 1 185 ? 24.690 21.623 4.597 1.00 75.25 185 GLN A O 1
ATOM 1406 N N . PHE A 1 186 ? 24.703 20.798 6.673 1.00 79.50 186 PHE A N 1
ATOM 1407 C CA . PHE A 1 186 ? 25.665 19.740 6.365 1.00 79.50 186 PHE A CA 1
ATOM 1408 C C . PHE A 1 186 ? 25.058 18.665 5.459 1.00 79.50 186 PHE A C 1
ATOM 1410 O O . PHE A 1 186 ? 25.695 18.247 4.498 1.00 79.50 186 PHE A O 1
ATOM 1417 N N . LEU A 1 187 ? 23.795 18.288 5.679 1.00 82.44 187 LEU A N 1
ATOM 1418 C CA . LEU A 1 187 ? 23.080 17.355 4.796 1.00 82.44 187 LEU A CA 1
ATOM 1419 C C . LEU A 1 187 ? 22.906 17.912 3.371 1.00 82.44 187 LEU A C 1
ATOM 1421 O O . LEU A 1 187 ? 23.052 17.174 2.393 1.00 82.44 187 LEU A O 1
ATOM 1425 N N . LEU A 1 188 ? 22.649 19.216 3.235 1.00 83.06 188 LEU A N 1
ATOM 1426 C CA . LEU A 1 188 ? 22.598 19.880 1.928 1.00 83.06 188 LEU A CA 1
ATOM 1427 C C . LEU A 1 188 ? 23.967 19.901 1.234 1.00 83.06 188 LEU A C 1
ATOM 1429 O O . LEU A 1 188 ? 24.048 19.630 0.040 1.00 83.06 188 LEU A O 1
ATOM 1433 N N . LEU A 1 189 ? 25.050 20.160 1.969 1.00 85.50 189 LEU A N 1
ATOM 1434 C CA . LEU A 1 189 ? 26.403 20.146 1.404 1.00 85.50 189 LEU A CA 1
ATOM 1435 C C . LEU A 1 189 ? 26.860 18.737 1.014 1.00 85.50 189 LEU A C 1
ATOM 1437 O O . LEU A 1 189 ? 27.476 18.567 -0.034 1.00 85.50 189 LEU A O 1
ATOM 1441 N N . VAL A 1 190 ? 26.521 17.720 1.809 1.00 88.38 190 VAL A N 1
ATOM 1442 C CA . VAL A 1 190 ? 26.817 16.316 1.490 1.00 88.38 190 VAL A CA 1
ATOM 1443 C C . VAL A 1 190 ? 26.041 15.865 0.255 1.00 88.38 190 VAL A C 1
ATOM 1445 O O . VAL A 1 190 ? 26.633 15.292 -0.654 1.00 88.38 190 VAL A O 1
ATOM 1448 N N . SER A 1 191 ? 24.741 16.161 0.171 1.00 85.56 191 SER A N 1
ATOM 1449 C CA . SER A 1 191 ? 23.936 15.814 -1.010 1.00 85.56 191 SER A CA 1
ATOM 1450 C C . SER A 1 191 ? 24.400 16.547 -2.273 1.00 85.56 191 SER A C 1
ATOM 1452 O O . SER A 1 191 ? 24.531 15.917 -3.322 1.00 85.56 191 SER A O 1
ATOM 1454 N N . ALA A 1 192 ? 24.744 17.836 -2.176 1.00 86.81 192 ALA A N 1
ATOM 1455 C CA . ALA A 1 192 ? 25.347 18.584 -3.279 1.00 86.81 192 ALA A CA 1
ATOM 1456 C C . ALA A 1 192 ? 26.716 18.008 -3.686 1.00 86.81 192 ALA A C 1
ATOM 1458 O O . ALA A 1 192 ? 26.985 17.841 -4.874 1.00 86.81 192 ALA A O 1
ATOM 1459 N N . GLY A 1 193 ? 27.558 17.640 -2.716 1.00 89.31 193 GLY A N 1
ATOM 1460 C CA . GLY A 1 193 ? 28.851 17.000 -2.960 1.00 89.31 193 GLY A CA 1
ATOM 1461 C C . GLY A 1 193 ? 28.718 15.658 -3.681 1.00 89.31 193 GLY A C 1
ATOM 1462 O O . GLY A 1 193 ? 29.437 15.407 -4.646 1.00 89.31 193 GLY A O 1
ATOM 1463 N N . ILE A 1 194 ? 27.752 14.826 -3.281 1.00 89.38 194 ILE A N 1
ATOM 1464 C CA . ILE A 1 194 ? 27.450 13.550 -3.947 1.00 89.38 194 ILE A CA 1
ATOM 1465 C C . ILE A 1 194 ? 27.029 13.784 -5.403 1.00 89.38 194 ILE A C 1
ATOM 1467 O O . ILE A 1 194 ? 27.534 13.106 -6.297 1.00 89.38 194 ILE A O 1
ATOM 1471 N N . LEU A 1 195 ? 26.164 14.768 -5.670 1.00 88.56 195 LEU A N 1
ATOM 1472 C CA . LEU A 1 195 ? 25.747 15.098 -7.038 1.00 88.56 195 LEU A CA 1
ATOM 1473 C C . LEU A 1 195 ? 26.921 15.567 -7.911 1.00 88.56 195 LEU A C 1
ATOM 1475 O O . LEU A 1 195 ? 26.997 15.183 -9.076 1.00 88.56 195 LEU A O 1
ATOM 1479 N N . VAL A 1 196 ? 27.863 16.336 -7.356 1.00 87.50 196 VAL A N 1
ATOM 1480 C CA . VAL A 1 196 ? 29.075 16.772 -8.074 1.00 87.50 196 VAL A CA 1
ATOM 1481 C C . VAL A 1 196 ? 30.006 15.594 -8.374 1.00 87.50 196 VAL A C 1
ATOM 1483 O O . VAL A 1 196 ? 30.519 15.492 -9.486 1.00 87.50 196 VAL A O 1
ATOM 1486 N N . ILE A 1 197 ? 30.195 14.670 -7.428 1.00 89.44 197 ILE A N 1
ATOM 1487 C CA . ILE A 1 197 ? 31.016 13.467 -7.644 1.00 89.44 197 ILE A CA 1
ATOM 1488 C C . ILE A 1 197 ? 30.417 12.603 -8.760 1.00 89.44 197 ILE A C 1
ATOM 1490 O O . ILE A 1 197 ? 31.138 12.169 -9.659 1.00 89.44 197 ILE A O 1
ATOM 1494 N N . ILE A 1 198 ? 29.096 12.408 -8.742 1.00 88.56 198 ILE A N 1
ATOM 1495 C CA . ILE A 1 198 ? 28.370 11.693 -9.796 1.00 88.56 198 ILE A CA 1
ATOM 1496 C C . ILE A 1 198 ? 28.526 12.416 -11.142 1.00 88.56 198 ILE A C 1
ATOM 1498 O O . ILE A 1 198 ? 28.777 11.763 -12.150 1.00 88.56 198 ILE A O 1
ATOM 1502 N N . ALA A 1 199 ? 28.449 13.750 -11.166 1.00 85.50 199 ALA A N 1
ATOM 1503 C CA . ALA A 1 199 ? 28.606 14.541 -12.387 1.00 85.50 199 ALA A CA 1
ATOM 1504 C C . ALA A 1 199 ? 29.994 14.414 -13.035 1.00 85.50 199 ALA A C 1
ATOM 1506 O O . ALA A 1 199 ? 30.108 14.504 -14.256 1.00 85.50 199 ALA A O 1
ATOM 1507 N N . ILE A 1 200 ? 31.041 14.191 -12.237 1.00 88.94 200 ILE A N 1
ATOM 1508 C CA . ILE A 1 200 ? 32.414 14.021 -12.734 1.00 88.94 200 ILE A CA 1
ATOM 1509 C C . ILE A 1 200 ? 32.644 12.601 -13.275 1.00 88.94 200 ILE A C 1
ATOM 1511 O O . ILE A 1 200 ? 33.381 12.431 -14.244 1.00 88.94 200 ILE A O 1
ATOM 1515 N N . TRP A 1 201 ? 32.027 11.586 -12.662 1.00 90.19 201 TRP A N 1
ATOM 1516 C CA . TRP A 1 201 ? 32.289 10.174 -12.973 1.00 90.19 201 TRP A CA 1
ATOM 1517 C C . TRP A 1 201 ? 31.281 9.517 -13.923 1.00 90.19 201 TRP A C 1
ATOM 1519 O O . TRP A 1 201 ? 31.588 8.470 -14.494 1.00 90.19 201 TRP A O 1
ATOM 1529 N N . ALA A 1 202 ? 30.082 10.076 -14.097 1.00 90.25 202 ALA A N 1
ATOM 1530 C CA . ALA A 1 202 ? 29.020 9.423 -14.857 1.00 90.25 202 ALA A CA 1
ATOM 1531 C C . ALA A 1 202 ? 29.004 9.789 -16.361 1.00 90.25 202 ALA A C 1
ATOM 1533 O O . ALA A 1 202 ? 29.389 10.895 -16.749 1.00 90.25 202 ALA A O 1
ATOM 1534 N N . PRO A 1 203 ? 28.501 8.888 -17.233 1.00 91.94 203 PRO A N 1
ATOM 1535 C CA . PRO A 1 203 ? 28.285 9.179 -18.652 1.00 91.94 203 PRO A CA 1
ATOM 1536 C C . PRO A 1 203 ? 27.289 10.328 -18.875 1.00 91.94 203 PRO A C 1
ATOM 1538 O O . PRO A 1 203 ? 26.326 10.471 -18.124 1.00 91.94 203 PRO A O 1
ATOM 1541 N N . ARG A 1 204 ? 27.440 11.095 -19.967 1.00 89.38 204 ARG A N 1
ATOM 1542 C CA . ARG A 1 204 ? 26.545 12.233 -20.287 1.00 89.38 204 ARG A CA 1
ATOM 1543 C C . ARG A 1 204 ? 25.061 11.847 -20.338 1.00 89.38 204 ARG A C 1
ATOM 1545 O O . ARG A 1 204 ? 24.241 12.545 -19.759 1.00 89.38 204 ARG A O 1
ATOM 1552 N N . THR A 1 205 ? 24.731 10.703 -20.936 1.00 92.50 205 THR A N 1
ATOM 1553 C CA . THR A 1 205 ? 23.349 10.191 -21.007 1.00 92.50 205 THR A CA 1
ATOM 1554 C C . THR A 1 205 ? 22.739 9.927 -19.632 1.00 92.50 205 THR A C 1
ATOM 1556 O O . THR A 1 205 ? 21.543 10.123 -19.435 1.00 92.50 205 THR A O 1
ATOM 1559 N N . PHE A 1 206 ? 23.551 9.506 -18.662 1.00 91.06 206 PHE A N 1
ATOM 1560 C CA . PHE A 1 206 ? 23.096 9.326 -17.289 1.00 91.06 206 PHE A CA 1
ATOM 1561 C C . PHE A 1 206 ? 22.785 10.673 -16.627 1.00 91.06 206 PHE A C 1
ATOM 1563 O O . PHE A 1 206 ? 21.783 10.779 -15.928 1.00 91.06 206 PHE A O 1
ATOM 1570 N N . ILE A 1 207 ? 23.596 11.706 -16.877 1.00 89.94 207 ILE A N 1
ATOM 1571 C CA . ILE A 1 207 ? 23.358 13.060 -16.352 1.00 89.94 207 ILE A CA 1
ATOM 1572 C C . ILE A 1 207 ? 22.047 13.641 -16.888 1.00 89.94 207 ILE A C 1
ATOM 1574 O O . ILE A 1 207 ? 21.277 14.202 -16.110 1.00 89.94 207 ILE A O 1
ATOM 1578 N N . ASP A 1 208 ? 21.750 13.443 -18.174 1.00 91.62 208 ASP A N 1
ATOM 1579 C CA . ASP A 1 208 ? 20.492 13.897 -18.777 1.00 91.62 208 ASP A CA 1
ATOM 1580 C C . ASP A 1 208 ? 19.277 13.219 -18.116 1.00 91.62 208 ASP A C 1
ATOM 1582 O O . ASP A 1 208 ? 18.324 13.886 -17.706 1.00 91.62 208 ASP A O 1
ATOM 1586 N N . LEU A 1 209 ? 19.332 11.893 -17.933 1.00 93.25 209 LEU A N 1
ATOM 1587 C CA . LEU A 1 209 ? 18.274 11.132 -17.257 1.00 93.25 209 LEU A CA 1
ATOM 1588 C C . LEU A 1 209 ? 18.140 11.507 -15.776 1.00 93.25 209 LEU A C 1
ATOM 1590 O O . LEU A 1 209 ? 17.024 11.606 -15.266 1.00 93.25 209 LEU A O 1
ATOM 1594 N N . LEU A 1 210 ? 19.258 11.753 -15.091 1.00 91.19 210 LEU A N 1
ATOM 1595 C CA . LEU A 1 210 ? 19.279 12.183 -13.695 1.00 91.19 210 LEU A CA 1
ATOM 1596 C C . LEU A 1 210 ? 18.653 13.573 -13.535 1.00 91.19 210 LEU A C 1
ATOM 1598 O O . LEU A 1 210 ? 17.881 13.794 -12.604 1.00 91.19 210 LEU A O 1
ATOM 1602 N N . MET A 1 211 ? 18.937 14.498 -14.452 1.00 91.44 211 MET A N 1
ATOM 1603 C CA . MET A 1 211 ? 18.331 15.827 -14.456 1.00 91.44 211 MET A CA 1
ATOM 1604 C C . MET A 1 211 ? 16.813 15.731 -14.639 1.00 91.44 211 MET A C 1
ATOM 1606 O O . MET A 1 211 ? 16.066 16.301 -13.842 1.00 91.44 211 MET A O 1
ATOM 1610 N N . VAL A 1 212 ? 16.346 14.955 -15.624 1.00 94.88 212 VAL A N 1
ATOM 1611 C CA . VAL A 1 212 ? 14.909 14.708 -15.829 1.00 94.88 212 VAL A CA 1
ATOM 1612 C C . VAL A 1 212 ? 14.280 14.069 -14.589 1.00 94.88 212 VAL A C 1
ATOM 1614 O O . VAL A 1 212 ? 13.206 14.494 -14.173 1.00 94.88 212 VAL A O 1
ATOM 1617 N N . PHE A 1 213 ? 14.954 13.109 -13.954 1.00 94.00 213 PHE A N 1
ATOM 1618 C CA . PHE A 1 213 ? 14.482 12.462 -12.729 1.00 94.00 213 PHE A CA 1
ATOM 1619 C C . PHE A 1 213 ? 14.312 13.453 -11.566 1.00 94.00 213 PHE A C 1
ATOM 1621 O O . PHE A 1 213 ? 13.257 13.478 -10.931 1.00 94.00 213 PHE A O 1
ATOM 1628 N N . VAL A 1 214 ? 15.310 14.305 -11.305 1.00 92.56 214 VAL A N 1
ATOM 1629 C CA . VAL A 1 214 ? 15.256 15.300 -10.218 1.00 92.56 214 VAL A CA 1
ATOM 1630 C C . VAL A 1 214 ? 14.170 16.346 -10.479 1.00 92.56 214 VAL A C 1
ATOM 1632 O O . VAL A 1 214 ? 13.380 16.645 -9.579 1.00 92.56 214 VAL A O 1
ATOM 1635 N N . LEU A 1 215 ? 14.078 16.872 -11.707 1.00 95.25 215 LEU A N 1
ATOM 1636 C CA . LEU A 1 215 ? 13.033 17.834 -12.068 1.00 95.25 215 LEU A CA 1
ATOM 1637 C C . LEU A 1 215 ? 11.635 17.204 -11.984 1.00 95.25 215 LEU A C 1
ATOM 1639 O O . LEU A 1 215 ? 10.721 17.824 -11.441 1.00 95.25 215 LEU A O 1
ATOM 1643 N N . ALA A 1 216 ? 11.464 15.969 -12.462 1.00 95.50 216 ALA A N 1
ATOM 1644 C CA . ALA A 1 216 ? 10.199 15.245 -12.357 1.00 95.50 216 ALA A CA 1
ATOM 1645 C C . ALA A 1 216 ? 9.802 14.989 -10.895 1.00 95.50 216 ALA A C 1
ATOM 1647 O O . ALA A 1 216 ? 8.632 15.141 -10.548 1.00 95.50 216 ALA A O 1
ATOM 1648 N N . GLY A 1 217 ? 10.763 14.667 -10.021 1.00 94.50 217 GLY A N 1
ATOM 1649 C CA . GLY A 1 217 ? 10.530 14.521 -8.583 1.00 94.50 217 GLY A CA 1
ATOM 1650 C C . GLY A 1 217 ? 10.051 15.820 -7.929 1.00 94.50 217 GLY A C 1
ATOM 1651 O O . GLY A 1 217 ? 9.082 15.808 -7.168 1.00 94.50 217 GLY A O 1
ATOM 1652 N N . PHE A 1 218 ? 10.666 16.953 -8.278 1.00 93.94 218 PHE A N 1
ATOM 1653 C CA . PHE A 1 218 ? 10.243 18.270 -7.796 1.00 93.94 218 PHE A CA 1
ATOM 1654 C C . PHE A 1 218 ? 8.823 18.632 -8.259 1.00 93.94 218 PHE A C 1
ATOM 1656 O O . PHE A 1 218 ? 7.991 19.056 -7.453 1.00 93.94 218 PHE A O 1
ATOM 1663 N N . VAL A 1 219 ? 8.512 18.397 -9.537 1.00 94.88 219 VAL A N 1
ATOM 1664 C CA . VAL A 1 219 ? 7.160 18.590 -10.084 1.00 94.88 219 VAL A CA 1
ATOM 1665 C C . VAL A 1 219 ? 6.152 17.673 -9.386 1.00 94.88 219 VAL A C 1
ATOM 1667 O O . VAL A 1 219 ? 5.076 18.125 -8.997 1.00 94.88 219 VAL A O 1
ATOM 1670 N N . GLY A 1 220 ? 6.503 16.404 -9.164 1.00 92.50 220 GLY A N 1
ATOM 1671 C CA . GLY A 1 220 ? 5.666 15.441 -8.446 1.00 92.50 220 GLY A CA 1
ATOM 1672 C C . GLY A 1 220 ? 5.347 15.886 -7.017 1.00 92.50 220 GLY A C 1
ATOM 1673 O O . GLY A 1 220 ? 4.190 15.827 -6.599 1.00 92.50 220 GLY A O 1
ATOM 1674 N N . TYR A 1 221 ? 6.341 16.406 -6.293 1.00 93.31 221 TYR A N 1
ATOM 1675 C CA . TYR A 1 221 ? 6.145 16.973 -4.959 1.00 93.31 221 TYR A CA 1
ATOM 1676 C C . TYR A 1 221 ? 5.145 18.137 -4.979 1.00 93.31 221 TYR A C 1
ATOM 1678 O O . TYR A 1 221 ? 4.173 18.128 -4.221 1.00 93.31 221 TYR A O 1
ATOM 1686 N N . MET A 1 222 ? 5.326 19.099 -5.891 1.00 91.81 222 MET A N 1
ATOM 1687 C CA . MET A 1 222 ? 4.420 20.247 -6.018 1.00 91.81 222 MET A CA 1
ATOM 1688 C C . MET A 1 222 ? 2.986 19.842 -6.386 1.00 91.81 222 MET A C 1
ATOM 1690 O O . MET A 1 222 ? 2.035 20.455 -5.902 1.00 91.81 222 MET A O 1
ATOM 1694 N N . LEU A 1 223 ? 2.817 18.800 -7.205 1.00 90.62 223 LEU A N 1
ATOM 1695 C CA . LEU A 1 223 ? 1.502 18.294 -7.607 1.00 90.62 223 LEU A CA 1
ATOM 1696 C C . LEU A 1 223 ? 0.734 17.643 -6.450 1.00 90.62 223 LEU A C 1
ATOM 1698 O O . LEU A 1 223 ? -0.484 17.793 -6.362 1.00 90.62 223 LEU A O 1
ATOM 1702 N N . VAL A 1 224 ? 1.425 16.917 -5.567 1.00 90.88 224 VAL A N 1
ATOM 1703 C CA . VAL A 1 224 ? 0.783 16.167 -4.474 1.00 90.88 224 VAL A CA 1
ATOM 1704 C C . VAL A 1 224 ? 0.562 17.023 -3.230 1.00 90.88 224 VAL A C 1
ATOM 1706 O O . VAL A 1 224 ? -0.391 16.784 -2.492 1.00 90.88 224 VAL A O 1
ATOM 1709 N N . TRP A 1 225 ? 1.393 18.040 -2.998 1.00 90.31 225 TRP A N 1
ATOM 1710 C CA . TRP A 1 225 ? 1.353 18.831 -1.765 1.00 90.31 225 TRP A CA 1
ATOM 1711 C C . TRP A 1 225 ? 0.038 19.602 -1.554 1.00 90.31 225 TRP A C 1
ATOM 1713 O O . TRP A 1 225 ? -0.382 19.793 -0.417 1.00 90.31 225 TRP A O 1
ATOM 1723 N N . ASN A 1 226 ? -0.637 20.023 -2.629 1.00 84.88 226 ASN A N 1
ATOM 1724 C CA . ASN A 1 226 ? -1.832 20.876 -2.552 1.00 84.88 226 ASN A CA 1
ATOM 1725 C C . ASN A 1 226 ? -3.148 20.150 -2.900 1.00 84.88 226 ASN A C 1
ATOM 1727 O O . ASN A 1 226 ? -4.110 20.764 -3.372 1.00 84.88 226 ASN A O 1
ATOM 1731 N N . VAL A 1 227 ? -3.205 18.829 -2.712 1.00 87.81 227 VAL A N 1
ATOM 1732 C CA . VAL A 1 227 ? -4.428 18.051 -2.964 1.00 87.81 227 VAL A CA 1
ATOM 1733 C C . VAL A 1 227 ? -5.420 18.215 -1.811 1.00 87.81 227 VAL A C 1
ATOM 1735 O O . VAL A 1 227 ? -5.049 18.249 -0.641 1.00 87.81 227 VAL A O 1
ATOM 1738 N N . GLN A 1 228 ? -6.712 18.305 -2.129 1.00 88.12 228 GLN A N 1
ATOM 1739 C CA . GLN A 1 228 ? -7.753 18.385 -1.101 1.00 88.12 228 GLN A CA 1
ATOM 1740 C C . GLN A 1 228 ? -7.760 17.103 -0.246 1.00 88.12 228 GLN A C 1
ATOM 1742 O O . GLN A 1 228 ? -7.714 16.013 -0.826 1.00 88.12 228 GLN A O 1
ATOM 1747 N N . PRO A 1 229 ? -7.924 17.180 1.091 1.00 85.94 229 PRO A N 1
ATOM 1748 C CA . PRO A 1 229 ? -7.870 15.998 1.956 1.00 85.94 229 PRO A CA 1
ATOM 1749 C C . PRO A 1 229 ? -8.877 14.898 1.599 1.00 85.94 229 PRO A C 1
ATOM 1751 O O . PRO A 1 229 ? -8.604 13.709 1.753 1.00 85.94 229 PRO A O 1
ATOM 1754 N N . ALA A 1 230 ? -10.031 15.286 1.049 1.00 84.06 230 ALA A N 1
ATOM 1755 C CA . ALA A 1 230 ? -11.057 14.359 0.574 1.00 84.06 230 ALA A CA 1
ATOM 1756 C C . ALA A 1 230 ? -10.608 13.496 -0.624 1.00 84.06 230 ALA A C 1
ATOM 1758 O O . ALA A 1 230 ? -11.233 12.475 -0.910 1.00 84.06 230 ALA A O 1
ATOM 1759 N N . LEU A 1 231 ? -9.543 13.894 -1.328 1.00 88.44 231 LEU A N 1
ATOM 1760 C CA . LEU A 1 231 ? -9.021 13.202 -2.501 1.00 88.44 231 LEU A CA 1
ATOM 1761 C C . LEU A 1 231 ? -7.802 12.318 -2.208 1.00 88.44 231 LEU A C 1
ATOM 1763 O O . LEU A 1 231 ? -7.375 11.627 -3.125 1.00 88.44 231 LEU A O 1
ATOM 1767 N N . HIS A 1 232 ? -7.275 12.244 -0.978 1.00 90.31 232 HIS A N 1
ATOM 1768 C CA . HIS A 1 232 ? -6.106 11.393 -0.695 1.00 90.31 232 HIS A CA 1
ATOM 1769 C C . HIS A 1 232 ? -6.333 9.916 -1.056 1.00 90.31 232 HIS A C 1
ATOM 1771 O O . HIS A 1 232 ? -5.450 9.280 -1.626 1.00 90.31 232 HIS A O 1
ATOM 1777 N N . THR A 1 233 ? -7.525 9.373 -0.796 1.00 91.00 233 THR A N 1
ATOM 1778 C CA . THR A 1 233 ? -7.845 7.976 -1.133 1.00 91.00 233 THR A CA 1
ATOM 1779 C C . THR A 1 233 ? -7.999 7.751 -2.649 1.00 91.00 233 THR A C 1
ATOM 1781 O O . THR A 1 233 ? -7.358 6.836 -3.168 1.00 91.00 233 THR A O 1
ATOM 1784 N N . PRO A 1 234 ? -8.751 8.580 -3.406 1.00 89.50 234 PRO A N 1
ATOM 1785 C CA . PRO A 1 234 ? -8.720 8.530 -4.871 1.00 89.50 234 PRO A CA 1
ATOM 1786 C C . PRO A 1 234 ? -7.320 8.719 -5.471 1.00 89.50 234 PRO A C 1
ATOM 1788 O O . PRO A 1 234 ? -6.962 8.026 -6.418 1.00 89.50 234 PRO A O 1
ATOM 1791 N N . LEU A 1 235 ? -6.516 9.623 -4.909 1.00 91.69 235 LEU A N 1
ATOM 1792 C CA . LEU A 1 235 ? -5.152 9.907 -5.354 1.00 91.69 235 LEU A CA 1
ATOM 1793 C C . LEU A 1 235 ? -4.238 8.688 -5.167 1.00 91.69 235 LEU A C 1
ATOM 1795 O O . LEU A 1 235 ? -3.481 8.339 -6.069 1.00 91.69 235 LEU A O 1
ATOM 1799 N N . MET A 1 236 ? -4.362 7.993 -4.034 1.00 92.56 236 MET A N 1
ATOM 1800 C CA . MET A 1 236 ? -3.650 6.739 -3.784 1.00 92.56 236 MET A CA 1
ATOM 1801 C C . MET A 1 236 ? -4.003 5.673 -4.835 1.00 92.56 236 MET A C 1
ATOM 1803 O O . MET A 1 236 ? -3.118 4.995 -5.353 1.00 92.56 236 MET A O 1
ATOM 1807 N N . SER A 1 237 ? -5.286 5.565 -5.203 1.00 92.44 237 SER A N 1
ATOM 1808 C CA . SER A 1 237 ? -5.753 4.653 -6.257 1.00 92.44 237 SER A CA 1
ATOM 1809 C C . SER A 1 237 ? -5.190 5.014 -7.641 1.00 92.44 237 SER A C 1
ATOM 1811 O O . SER A 1 237 ? -4.800 4.123 -8.397 1.00 92.44 237 SER A O 1
ATOM 1813 N N . VAL A 1 238 ? -5.087 6.307 -7.968 1.00 92.62 238 VAL A N 1
ATOM 1814 C CA . VAL A 1 238 ? -4.462 6.769 -9.222 1.00 92.62 238 VAL A CA 1
ATOM 1815 C C . VAL A 1 238 ? -2.986 6.394 -9.269 1.00 92.62 238 VAL A C 1
ATOM 1817 O O . VAL A 1 238 ? -2.529 5.884 -10.288 1.00 92.62 238 VAL A O 1
ATOM 1820 N N . PHE A 1 239 ? -2.238 6.601 -8.183 1.00 93.06 239 PHE A N 1
ATOM 1821 C CA . PHE A 1 239 ? -0.819 6.238 -8.159 1.00 93.06 239 PHE A CA 1
ATOM 1822 C C . PHE A 1 239 ? -0.588 4.738 -8.295 1.00 93.06 239 PHE A C 1
ATOM 1824 O O . PHE A 1 239 ? 0.376 4.335 -8.945 1.00 93.06 239 PHE A O 1
ATOM 1831 N N . ASN A 1 240 ? -1.509 3.916 -7.788 1.00 92.94 240 ASN A N 1
ATOM 1832 C CA . ASN A 1 240 ? -1.490 2.489 -8.069 1.00 92.94 240 ASN A CA 1
ATOM 1833 C C . ASN A 1 240 ? -1.618 2.227 -9.580 1.00 92.94 240 ASN A C 1
ATOM 1835 O O . ASN A 1 240 ? -0.749 1.579 -10.149 1.00 92.94 240 ASN A O 1
ATOM 1839 N N . ALA A 1 241 ? -2.593 2.837 -10.263 1.00 93.19 241 ALA A N 1
ATOM 1840 C CA . ALA A 1 241 ? -2.745 2.692 -11.715 1.00 93.19 241 ALA A CA 1
ATOM 1841 C C . ALA A 1 241 ? -1.507 3.167 -12.508 1.00 93.19 241 ALA A C 1
ATOM 1843 O O . ALA A 1 241 ? -1.072 2.495 -13.443 1.00 93.19 241 ALA A O 1
ATOM 1844 N N . ILE A 1 242 ? -0.914 4.305 -12.118 1.00 93.88 242 ILE A N 1
ATOM 1845 C CA . ILE A 1 242 ? 0.284 4.876 -12.764 1.00 93.88 242 ILE A CA 1
ATOM 1846 C C . ILE A 1 242 ? 1.508 3.972 -12.576 1.00 93.88 242 ILE A C 1
ATOM 1848 O O . ILE A 1 242 ? 2.328 3.858 -13.487 1.00 93.88 242 ILE A O 1
ATOM 1852 N N . SER A 1 243 ? 1.622 3.266 -11.445 1.00 94.19 243 SER A N 1
ATOM 1853 C CA . SER A 1 243 ? 2.707 2.296 -11.226 1.00 94.19 243 SER A CA 1
ATOM 1854 C C . SER A 1 243 ? 2.735 1.175 -12.277 1.00 94.19 243 SER A C 1
ATOM 1856 O O . SER A 1 243 ? 3.789 0.596 -12.538 1.00 94.19 243 SER A O 1
ATOM 1858 N N . GLY A 1 244 ? 1.614 0.944 -12.970 1.00 93.94 244 GLY A N 1
ATOM 1859 C CA . GLY A 1 244 ? 1.515 0.062 -14.131 1.00 93.94 244 GLY A CA 1
ATOM 1860 C C . GLY A 1 244 ? 2.384 0.460 -15.335 1.00 93.94 244 GLY A C 1
ATOM 1861 O O . GLY A 1 244 ? 2.486 -0.320 -16.280 1.00 93.94 244 GLY A O 1
ATOM 1862 N N . GLN A 1 245 ? 3.074 1.610 -15.305 1.00 94.75 245 GLN A N 1
ATOM 1863 C CA . GLN A 1 245 ? 4.068 2.022 -16.312 1.00 94.75 245 GLN A CA 1
ATOM 1864 C C . GLN A 1 245 ? 5.185 0.993 -16.560 1.00 94.75 245 GLN A C 1
ATOM 1866 O O . GLN A 1 245 ? 5.835 1.030 -17.603 1.00 94.75 245 GLN A O 1
ATOM 1871 N N . VAL A 1 246 ? 5.369 0.030 -15.649 1.00 94.69 246 VAL A N 1
ATOM 1872 C CA . VAL A 1 246 ? 6.232 -1.146 -15.850 1.00 94.69 246 VAL A CA 1
ATOM 1873 C C . VAL A 1 246 ? 5.912 -1.923 -17.137 1.00 94.69 246 VAL A C 1
ATOM 1875 O O . VAL A 1 246 ? 6.786 -2.614 -17.658 1.00 94.69 246 VAL A O 1
ATOM 1878 N N . VAL A 1 247 ? 4.711 -1.751 -17.711 1.00 96.19 247 VAL A N 1
ATOM 1879 C CA . VAL A 1 247 ? 4.341 -2.281 -19.034 1.00 96.19 247 VAL A CA 1
ATOM 1880 C C . VAL A 1 247 ? 5.334 -1.879 -20.131 1.00 96.19 247 VAL A C 1
ATOM 1882 O O . VAL A 1 247 ? 5.605 -2.683 -21.019 1.00 96.19 247 VAL A O 1
ATOM 1885 N N . LEU A 1 248 ? 5.930 -0.682 -20.049 1.00 96.12 248 LEU A N 1
ATOM 1886 C CA . LEU A 1 248 ? 6.915 -0.205 -21.024 1.00 96.12 248 LEU A CA 1
ATOM 1887 C C . LEU A 1 248 ? 8.156 -1.104 -21.048 1.00 96.12 248 LEU A C 1
ATOM 1889 O O . LEU A 1 248 ? 8.644 -1.447 -22.121 1.00 96.12 248 LEU A O 1
ATOM 1893 N N . GLY A 1 249 ? 8.625 -1.545 -19.877 1.00 94.12 249 GLY A N 1
ATOM 1894 C CA . GLY A 1 249 ? 9.746 -2.479 -19.776 1.00 94.12 249 GLY A CA 1
ATOM 1895 C C . GLY A 1 249 ? 9.414 -3.848 -20.372 1.00 94.12 249 GLY A C 1
ATOM 1896 O O . GLY A 1 249 ? 10.229 -4.423 -21.087 1.00 94.12 249 GLY A O 1
ATOM 1897 N N . GLY A 1 250 ? 8.193 -4.338 -20.144 1.00 94.88 250 GLY A N 1
ATOM 1898 C CA . GLY A 1 250 ? 7.722 -5.592 -20.735 1.00 94.88 250 GLY A CA 1
ATOM 1899 C C . GLY A 1 250 ? 7.636 -5.531 -22.262 1.00 94.88 250 GLY A C 1
ATOM 1900 O O . GLY A 1 250 ? 8.106 -6.443 -22.936 1.00 94.88 250 GLY A O 1
ATOM 1901 N N . ILE A 1 251 ? 7.109 -4.437 -22.821 1.00 95.94 251 ILE A N 1
ATOM 1902 C CA . ILE A 1 251 ? 7.022 -4.240 -24.279 1.00 95.94 251 ILE A CA 1
ATOM 1903 C C . ILE A 1 251 ? 8.415 -4.200 -24.915 1.00 95.94 251 ILE A C 1
ATOM 1905 O O . ILE A 1 251 ? 8.604 -4.771 -25.983 1.00 95.94 251 ILE A O 1
ATOM 1909 N N . LEU A 1 252 ? 9.397 -3.575 -24.264 1.00 95.44 252 LEU A N 1
ATOM 1910 C CA . LEU A 1 252 ? 10.773 -3.550 -24.770 1.00 95.44 252 LEU A CA 1
ATOM 1911 C C . LEU A 1 252 ? 11.434 -4.936 -24.760 1.00 95.44 252 LEU A C 1
ATOM 1913 O O . LEU A 1 252 ? 12.222 -5.242 -25.649 1.00 95.44 252 LEU A O 1
ATOM 1917 N N . MET A 1 253 ? 11.114 -5.779 -23.775 1.00 94.50 253 MET A N 1
ATOM 1918 C CA . MET A 1 253 ? 11.733 -7.102 -23.616 1.00 94.50 253 MET A CA 1
ATOM 1919 C C . MET A 1 253 ? 11.040 -8.212 -24.412 1.00 94.50 253 MET A C 1
ATOM 1921 O O . MET A 1 253 ? 11.621 -9.280 -24.601 1.00 94.50 253 MET A O 1
ATOM 1925 N N . VAL A 1 254 ? 9.821 -7.982 -24.913 1.00 94.06 254 VAL A N 1
ATOM 1926 C CA . VAL A 1 254 ? 9.060 -9.001 -25.657 1.00 94.06 254 VAL A CA 1
ATOM 1927 C C . VAL A 1 254 ? 9.721 -9.382 -26.985 1.00 94.06 254 VAL A C 1
ATOM 1929 O O . VAL A 1 254 ? 9.520 -10.489 -27.470 1.00 94.06 254 VAL A O 1
ATOM 1932 N N . SER A 1 255 ? 10.532 -8.489 -27.561 1.00 92.81 255 SER A N 1
ATOM 1933 C CA . SER A 1 255 ? 11.292 -8.737 -28.791 1.00 92.81 255 SER A CA 1
ATOM 1934 C C . SER A 1 255 ? 12.667 -9.372 -28.549 1.00 92.81 255 SER A C 1
ATOM 1936 O O . SER A 1 255 ? 13.470 -9.427 -29.476 1.00 92.81 255 SER A O 1
ATOM 1938 N N . SER A 1 256 ? 12.972 -9.805 -27.321 1.00 93.06 256 SER A N 1
ATOM 1939 C CA . SER A 1 256 ? 14.226 -10.502 -27.005 1.00 93.06 256 SER A CA 1
ATOM 1940 C C . SER A 1 256 ? 14.324 -11.837 -27.748 1.00 93.06 256 SER A C 1
ATOM 1942 O O . SER A 1 256 ? 13.310 -12.484 -27.987 1.00 93.06 256 SER A O 1
ATOM 1944 N N . GLU A 1 257 ? 15.532 -12.281 -28.091 1.00 92.94 257 GLU A N 1
ATOM 1945 C CA . GLU A 1 257 ? 15.768 -13.575 -28.755 1.00 92.94 257 GLU A CA 1
ATOM 1946 C C . GLU A 1 257 ? 15.653 -14.764 -27.787 1.00 92.94 257 GLU A C 1
ATOM 1948 O O . GLU A 1 257 ? 15.425 -15.903 -28.196 1.00 92.94 257 GLU A O 1
ATOM 1953 N N . GLU A 1 258 ? 15.782 -14.509 -26.485 1.00 96.06 258 GLU A N 1
ATOM 1954 C CA . GLU A 1 258 ? 15.732 -15.542 -25.461 1.00 96.06 258 GLU A CA 1
ATOM 1955 C C . GLU A 1 258 ? 14.291 -15.828 -25.022 1.00 96.06 258 GLU A C 1
ATOM 1957 O O . GLU A 1 258 ? 13.601 -14.969 -24.464 1.00 96.06 258 GLU A O 1
ATOM 1962 N N . VAL A 1 259 ? 13.860 -17.081 -25.188 1.00 94.12 259 VAL A N 1
ATOM 1963 C CA . VAL A 1 259 ? 12.503 -17.539 -24.843 1.00 94.12 259 VAL A CA 1
ATOM 1964 C C . VAL A 1 259 ? 12.156 -17.269 -23.375 1.00 94.12 259 VAL A C 1
ATOM 1966 O O . VAL A 1 259 ? 11.040 -16.853 -23.076 1.00 94.12 259 VAL A O 1
ATOM 1969 N N . ALA A 1 260 ? 13.101 -17.452 -22.448 1.00 94.56 260 ALA A N 1
ATOM 1970 C CA . ALA A 1 260 ? 12.871 -17.170 -21.030 1.00 94.56 260 ALA A CA 1
ATOM 1971 C C . ALA A 1 260 ? 12.527 -15.688 -20.796 1.00 94.56 260 ALA A C 1
ATOM 1973 O O . ALA A 1 260 ? 11.542 -15.374 -20.124 1.00 94.56 260 ALA A O 1
ATOM 1974 N N . THR A 1 261 ? 13.283 -14.781 -21.418 1.00 94.94 261 THR A N 1
ATOM 1975 C CA . THR A 1 261 ? 13.045 -13.335 -21.350 1.00 94.94 261 THR A CA 1
ATOM 1976 C C . THR A 1 261 ? 11.696 -12.959 -21.969 1.00 94.94 261 THR A C 1
ATOM 1978 O O . THR A 1 261 ? 10.957 -12.174 -21.376 1.00 94.94 261 THR A O 1
ATOM 1981 N N . GLN A 1 262 ? 11.312 -13.571 -23.095 1.00 95.06 262 GLN A N 1
ATOM 1982 C CA . GLN A 1 262 ? 9.990 -13.364 -23.702 1.00 95.06 262 GLN A CA 1
ATOM 1983 C C . GLN A 1 262 ? 8.848 -13.802 -22.773 1.00 95.06 262 GLN A C 1
ATOM 1985 O O . GLN A 1 262 ? 7.861 -13.083 -22.625 1.00 95.06 262 GLN A O 1
ATOM 1990 N N . VAL A 1 263 ? 8.981 -14.954 -22.105 1.00 95.94 263 VAL A N 1
ATOM 1991 C CA . VAL A 1 263 ? 7.969 -15.451 -21.159 1.00 95.94 263 VAL A CA 1
ATOM 1992 C C . VAL A 1 263 ? 7.801 -14.485 -19.984 1.00 95.94 263 VAL A C 1
ATOM 1994 O O . VAL A 1 263 ? 6.672 -14.125 -19.640 1.00 95.94 263 VAL A O 1
ATOM 1997 N N . PHE A 1 264 ? 8.904 -14.003 -19.402 1.00 96.00 264 PHE A N 1
ATOM 1998 C CA . PHE A 1 264 ? 8.845 -12.998 -18.339 1.00 96.00 264 PHE A CA 1
ATOM 1999 C C . PHE A 1 264 ? 8.295 -11.656 -18.828 1.00 96.00 264 PHE A C 1
ATOM 2001 O O . PHE A 1 264 ? 7.536 -11.017 -18.101 1.00 96.00 264 PHE A O 1
ATOM 2008 N N . ALA A 1 265 ? 8.607 -11.246 -20.057 1.00 96.25 265 ALA A N 1
ATOM 2009 C CA . ALA A 1 265 ? 8.069 -10.033 -20.660 1.00 96.25 265 ALA A CA 1
ATOM 2010 C C . ALA A 1 265 ? 6.544 -10.111 -20.827 1.00 96.25 265 ALA A C 1
ATOM 2012 O O . ALA A 1 265 ? 5.832 -9.191 -20.424 1.00 96.25 265 ALA A O 1
ATOM 2013 N N . VAL A 1 266 ? 6.021 -11.232 -21.336 1.00 96.06 266 VAL A N 1
ATOM 2014 C CA . VAL A 1 266 ? 4.573 -11.461 -21.464 1.00 96.06 266 VAL A CA 1
ATOM 2015 C C . VAL A 1 266 ? 3.896 -11.469 -20.091 1.00 96.06 266 VAL A C 1
ATOM 2017 O O . VAL A 1 266 ? 2.857 -10.830 -19.917 1.00 96.06 266 VAL A O 1
ATOM 2020 N N . ALA A 1 267 ? 4.497 -12.124 -19.094 1.00 95.75 267 ALA A N 1
ATOM 2021 C CA . ALA A 1 267 ? 3.983 -12.117 -17.726 1.00 95.75 267 ALA A CA 1
ATOM 2022 C C . ALA A 1 267 ? 3.975 -10.702 -17.118 1.00 95.75 267 ALA A C 1
ATOM 2024 O O . ALA A 1 267 ? 2.977 -10.288 -16.526 1.00 95.75 267 ALA A O 1
ATOM 2025 N N . ALA A 1 268 ? 5.049 -9.930 -17.311 1.00 96.19 268 ALA A N 1
ATOM 2026 C CA . ALA A 1 268 ? 5.147 -8.547 -16.857 1.00 96.19 268 ALA A CA 1
ATOM 2027 C C . ALA A 1 268 ? 4.082 -7.656 -17.513 1.00 96.19 268 ALA A C 1
ATOM 2029 O O . ALA A 1 268 ? 3.415 -6.895 -16.812 1.00 96.19 268 ALA A O 1
ATOM 2030 N N . ILE A 1 269 ? 3.859 -7.790 -18.826 1.00 97.06 269 ILE A N 1
ATOM 2031 C CA . ILE A 1 269 ? 2.795 -7.070 -19.543 1.00 97.06 269 ILE A CA 1
ATOM 2032 C C . ILE A 1 269 ? 1.419 -7.448 -18.985 1.00 97.06 269 ILE A C 1
ATOM 2034 O O . ILE A 1 269 ? 0.604 -6.561 -18.735 1.00 97.06 269 ILE A O 1
ATOM 2038 N N . ALA A 1 270 ? 1.157 -8.736 -18.749 1.00 96.69 270 ALA A N 1
ATOM 2039 C CA . ALA A 1 270 ? -0.124 -9.197 -18.218 1.00 96.69 270 ALA A CA 1
ATOM 2040 C C . ALA A 1 270 ? -0.413 -8.616 -16.822 1.00 96.69 270 ALA A C 1
ATOM 2042 O O . ALA A 1 270 ? -1.494 -8.073 -16.585 1.00 96.69 270 ALA A O 1
ATOM 2043 N N . VAL A 1 271 ? 0.564 -8.662 -15.911 1.00 96.19 271 VAL A N 1
ATOM 2044 C CA . VAL A 1 271 ? 0.432 -8.086 -14.561 1.00 96.19 271 VAL A CA 1
ATOM 2045 C C . VAL A 1 271 ? 0.268 -6.566 -14.624 1.00 96.19 271 VAL A C 1
ATOM 2047 O O . VAL A 1 271 ? -0.587 -6.005 -13.935 1.00 96.19 271 VAL A O 1
ATOM 2050 N N . ALA A 1 272 ? 1.032 -5.891 -15.483 1.00 96.50 272 ALA A N 1
ATOM 2051 C CA . ALA A 1 272 ? 0.923 -4.450 -15.671 1.00 96.50 272 ALA A CA 1
ATOM 2052 C C . ALA A 1 272 ? -0.457 -4.045 -16.213 1.00 96.50 272 ALA A C 1
ATOM 2054 O O . ALA A 1 272 ? -1.053 -3.088 -15.722 1.00 96.50 272 ALA A O 1
ATOM 2055 N N . ALA A 1 273 ? -1.009 -4.807 -17.162 1.00 95.88 273 ALA A N 1
ATOM 2056 C CA . ALA A 1 273 ? -2.342 -4.575 -17.709 1.00 95.88 273 ALA A CA 1
ATOM 2057 C C . ALA A 1 273 ? -3.438 -4.712 -16.639 1.00 95.88 273 ALA A C 1
ATOM 2059 O O . ALA A 1 273 ? -4.353 -3.887 -16.594 1.00 95.88 273 ALA A O 1
ATOM 2060 N N . ILE A 1 274 ? -3.325 -5.699 -15.740 1.00 95.75 274 ILE A N 1
ATOM 2061 C CA . ILE A 1 274 ? -4.235 -5.848 -14.592 1.00 95.75 274 ILE A CA 1
ATOM 2062 C C . ILE A 1 274 ? -4.135 -4.631 -13.665 1.00 95.75 274 ILE A C 1
ATOM 2064 O O . ILE A 1 274 ? -5.164 -4.114 -13.230 1.00 95.75 274 ILE A O 1
ATOM 2068 N N . ASN A 1 275 ? -2.923 -4.146 -13.386 1.00 95.38 275 ASN A N 1
ATOM 2069 C CA . ASN A 1 275 ? -2.712 -2.981 -12.528 1.00 95.38 275 ASN A CA 1
ATOM 2070 C C . ASN A 1 275 ? -3.320 -1.704 -13.142 1.00 95.38 275 ASN A C 1
ATOM 2072 O O . ASN A 1 275 ? -4.128 -1.031 -12.501 1.00 95.38 275 ASN A O 1
ATOM 2076 N N . ILE A 1 276 ? -3.033 -1.430 -14.419 1.00 95.81 276 ILE A N 1
ATOM 2077 C CA . ILE A 1 276 ? -3.600 -0.292 -15.157 1.00 95.81 276 ILE A CA 1
ATOM 2078 C C . ILE A 1 276 ? -5.132 -0.387 -15.174 1.00 95.81 276 ILE A C 1
ATOM 2080 O O . ILE A 1 276 ? -5.825 0.535 -14.738 1.00 95.81 276 ILE A O 1
ATOM 2084 N N . GLY A 1 277 ? -5.679 -1.515 -15.637 1.00 94.88 277 GLY A N 1
ATOM 2085 C CA . GLY A 1 277 ? -7.123 -1.702 -15.783 1.00 94.88 277 GLY A CA 1
ATOM 2086 C C . GLY A 1 277 ? -7.868 -1.642 -14.448 1.00 94.88 277 GLY A C 1
ATOM 2087 O O . GLY A 1 277 ? -8.862 -0.924 -14.317 1.00 94.88 277 GLY A O 1
ATOM 2088 N N . GLY A 1 278 ? -7.369 -2.353 -13.436 1.00 93.12 278 GLY A N 1
ATOM 2089 C CA . GLY A 1 278 ? -7.949 -2.366 -12.095 1.00 93.12 278 GLY A CA 1
ATOM 2090 C C . GLY A 1 278 ? -7.846 -1.007 -11.406 1.00 93.12 278 GLY A C 1
ATOM 2091 O O . GLY A 1 278 ? -8.844 -0.493 -10.897 1.00 93.12 278 GLY A O 1
ATOM 2092 N N . GLY A 1 279 ? -6.668 -0.384 -11.448 1.00 92.44 279 GLY A N 1
ATOM 2093 C CA . GLY A 1 279 ? -6.408 0.916 -10.839 1.00 92.44 279 GLY A CA 1
ATOM 2094 C C . GLY A 1 279 ? -7.285 2.028 -11.421 1.00 92.44 279 GLY A C 1
ATOM 2095 O O . GLY A 1 279 ? -7.913 2.778 -10.667 1.00 92.44 279 GLY A O 1
ATOM 2096 N N . PHE A 1 280 ? -7.423 2.111 -12.749 1.00 93.19 280 PHE A N 1
ATOM 2097 C CA . PHE A 1 280 ? -8.297 3.112 -13.373 1.00 93.19 280 PHE A CA 1
ATOM 2098 C C . PHE A 1 280 ? -9.786 2.828 -13.141 1.00 93.19 280 PHE A C 1
ATOM 2100 O O . PHE A 1 280 ? -10.547 3.767 -12.896 1.00 93.19 280 PHE A O 1
ATOM 2107 N N . MET A 1 281 ? -10.217 1.562 -13.139 1.00 93.81 281 MET A N 1
ATOM 2108 C CA . MET A 1 281 ? -11.614 1.207 -12.863 1.00 93.81 281 MET A CA 1
ATOM 2109 C C . MET A 1 281 ? -12.034 1.577 -11.434 1.00 93.81 281 MET A C 1
ATOM 2111 O O . MET A 1 281 ? -13.112 2.143 -11.225 1.00 93.81 281 MET A O 1
ATOM 2115 N N . VAL A 1 282 ? -11.186 1.282 -10.446 1.00 92.25 282 VAL A N 1
ATOM 2116 C CA . VAL A 1 282 ? -11.439 1.626 -9.040 1.00 92.25 282 VAL A CA 1
ATOM 2117 C C . VAL A 1 282 ? -11.449 3.139 -8.857 1.00 92.25 282 VAL A C 1
ATOM 2119 O O . VAL A 1 282 ? -12.399 3.679 -8.288 1.00 92.25 282 VAL A O 1
ATOM 2122 N N . THR A 1 283 ? -10.461 3.832 -9.421 1.00 92.31 283 THR A N 1
ATOM 2123 C CA . THR A 1 283 ? -10.397 5.296 -9.381 1.00 92.31 283 THR A CA 1
ATOM 2124 C C . THR A 1 283 ? -11.651 5.926 -9.987 1.00 92.31 283 THR A C 1
ATOM 2126 O O . THR A 1 283 ? -12.242 6.827 -9.394 1.00 92.31 283 THR A O 1
ATOM 2129 N N . HIS A 1 284 ? -12.106 5.437 -11.144 1.00 91.12 284 HIS A N 1
ATOM 2130 C CA . HIS A 1 284 ? -13.303 5.953 -11.801 1.00 91.12 284 HIS A CA 1
ATOM 2131 C C . HIS A 1 284 ? -14.545 5.805 -10.915 1.00 91.12 284 HIS A C 1
ATOM 2133 O O . HIS A 1 284 ? -15.320 6.750 -10.770 1.00 91.12 284 HIS A O 1
ATOM 2139 N N . ARG A 1 285 ? -14.705 4.647 -10.261 1.00 90.50 285 ARG A N 1
ATOM 2140 C CA . ARG A 1 285 ? -15.790 4.415 -9.296 1.00 90.50 285 ARG A CA 1
ATOM 2141 C C . ARG A 1 285 ? -15.698 5.344 -8.090 1.00 90.50 285 ARG A C 1
ATOM 2143 O O . ARG A 1 285 ? -16.723 5.867 -7.663 1.00 90.50 285 ARG A O 1
ATOM 2150 N N . MET A 1 286 ? -14.494 5.573 -7.567 1.00 90.69 286 MET A N 1
ATOM 2151 C CA . MET A 1 286 ? -14.267 6.495 -6.453 1.00 90.69 286 MET A CA 1
ATOM 2152 C C . MET A 1 286 ? -14.645 7.930 -6.819 1.00 90.69 286 MET A C 1
ATOM 2154 O O . MET A 1 286 ? -15.385 8.577 -6.083 1.00 90.69 286 MET A O 1
ATOM 2158 N N . LEU A 1 287 ? -14.204 8.410 -7.983 1.00 87.69 287 LEU A N 1
ATOM 2159 C CA . LEU A 1 287 ? -14.493 9.765 -8.452 1.00 87.69 287 LEU A CA 1
ATOM 2160 C C . LEU A 1 287 ? -15.963 9.957 -8.849 1.00 87.69 287 LEU A C 1
ATOM 2162 O O . LEU A 1 287 ? -16.515 11.039 -8.657 1.00 87.69 287 LEU A O 1
ATOM 2166 N N . ALA A 1 288 ? -16.629 8.913 -9.349 1.00 86.31 288 ALA A N 1
ATOM 2167 C CA . ALA A 1 288 ? -18.052 8.961 -9.675 1.00 86.31 288 ALA A CA 1
ATOM 2168 C C . ALA A 1 288 ? -18.930 9.251 -8.446 1.00 86.31 288 ALA A C 1
ATOM 2170 O O . ALA A 1 288 ? -19.961 9.902 -8.588 1.00 86.31 288 ALA A O 1
ATOM 2171 N N . MET A 1 289 ? -18.503 8.852 -7.242 1.00 83.31 289 MET A N 1
ATOM 2172 C CA . MET A 1 289 ? -19.230 9.131 -5.995 1.00 83.31 289 MET A CA 1
ATOM 2173 C C . MET A 1 289 ? -19.186 10.607 -5.570 1.00 83.31 289 MET A C 1
ATOM 2175 O O . MET A 1 289 ? -20.002 11.027 -4.753 1.00 83.31 289 MET A O 1
ATOM 2179 N N . PHE A 1 290 ? -18.268 11.405 -6.126 1.00 82.62 290 PHE A N 1
ATOM 2180 C CA . PHE A 1 290 ? -18.188 12.848 -5.872 1.00 82.62 290 PHE A CA 1
ATOM 2181 C C . PHE A 1 290 ? -19.023 13.683 -6.850 1.00 82.62 290 PHE A C 1
ATOM 2183 O O . PHE A 1 290 ? -19.201 14.885 -6.633 1.00 82.62 290 PHE A O 1
ATOM 2190 N N . LYS A 1 291 ? -19.559 13.074 -7.917 1.00 79.19 291 LYS A N 1
ATOM 2191 C CA . LYS A 1 291 ? -20.467 13.762 -8.835 1.00 79.19 291 LYS A CA 1
ATOM 2192 C C . LYS A 1 291 ? -21.810 13.961 -8.139 1.00 79.19 291 LYS A C 1
ATOM 2194 O O . LYS A 1 291 ? -22.442 13.011 -7.689 1.00 79.19 291 LYS A O 1
ATOM 2199 N N . ARG A 1 292 ? -22.238 15.217 -8.035 1.00 73.19 292 ARG A N 1
ATOM 2200 C CA . ARG A 1 292 ? -23.593 15.551 -7.595 1.00 73.19 292 ARG A CA 1
ATOM 2201 C C . ARG A 1 292 ? -24.553 15.249 -8.744 1.00 73.19 292 ARG A C 1
ATOM 2203 O O . ARG A 1 292 ? -24.326 15.731 -9.849 1.00 73.19 292 ARG A O 1
ATOM 2210 N N . ASP A 1 293 ? -25.616 14.499 -8.466 1.00 68.00 293 ASP A N 1
ATOM 2211 C CA . ASP A 1 293 ? -26.786 14.408 -9.343 1.00 68.00 293 ASP A CA 1
ATOM 2212 C C . ASP A 1 293 ? -27.432 15.807 -9.389 1.00 68.00 293 ASP A C 1
ATOM 2214 O O . ASP A 1 293 ? -28.255 16.145 -8.535 1.00 68.00 293 ASP A O 1
ATOM 2218 N N . THR A 1 294 ? -27.014 16.669 -10.316 1.00 57.28 294 THR A N 1
ATOM 2219 C CA . THR A 1 294 ? -27.838 17.823 -10.691 1.00 57.28 294 THR A CA 1
ATOM 2220 C C . THR A 1 294 ? -29.053 17.300 -11.462 1.00 57.28 294 THR A C 1
ATOM 2222 O O . THR A 1 294 ? -28.857 16.452 -12.336 1.00 57.28 294 THR A O 1
ATOM 2225 N N . PRO A 1 295 ? -30.279 17.730 -11.111 1.00 56.38 295 PRO A N 1
ATOM 2226 C CA . PRO A 1 295 ? -31.486 17.356 -11.843 1.00 56.38 295 PRO A CA 1
ATOM 2227 C C . PRO A 1 295 ? -31.460 17.843 -13.294 1.00 56.38 295 PRO A C 1
ATOM 2229 O O . PRO A 1 295 ? -30.799 18.874 -13.561 1.00 56.38 295 PRO A O 1
#

Foldseek 3Di:
DVVVVVVVVVVVVVVVVLVVCCVVVNVVRCVVQQQEEEDEDQPQDDPPDDDAAWDWDFDDDPNDTGTYIYGRHPCVLVVVVVVSVVVVVVVVVVVVCVLQPPDPPPPDDPVSSVVSLVVQCDPDPPHDLVSVQVDQDDPNHGRDHDDDPPPPPPPPPPPPPDDDDDDDDDPDPDDDDPDPPPDPVSVVVVVVVVVVVCVVPDDPVVVVVVVVVVVVVVVVCVVPVPDDPLCPVLVVLLVQLVVLPLLVVLVVQCPPPDPVSVVVSVVSNVVSCCSNVVSVVVSVVSVVVVDDPDD

Sequence (295 aa):
MGELVTIYRLRRLVVSSCRYYSEVFGSNTWRSRACKSVATRLSAVPVFGILRGTVLAIVMDGGVRYRVRYIGYTDMASRMADQASTMFAANMLNFLTHVHSKGPEEAKDARSFESFFEDNINESPESDIIVRSIVCCKDGQVLKMPPPPQPSPAVP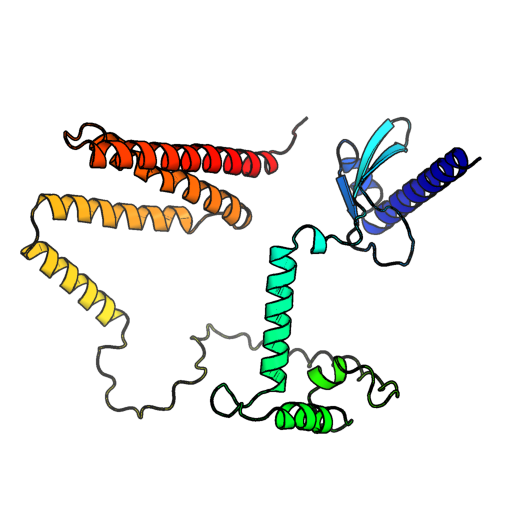KKTDAPGSPGQGGVSQVNAVGGGIFASSQFLLLVSAGILVIIAIWAPRTFIDLLMVFVLAGFVGYMLVWNVQPALHTPLMSVFNAISGQVVLGGILMVSSEEVATQVFAVAAIAVAAINIGGGFMVTHRMLAMFKRDTP

Radius of gyration: 31.04 Å; chains: 1; bounding box: 84×46×75 Å

pLDDT: mean 71.02, std 20.65, range [29.03, 97.06]